Protein AF-X0TLU9-F1 (afdb_monomer)

Radius of gyration: 36.43 Å; Cα contacts (8 Å, |Δi|>4): 239; chains: 1; bounding box: 97×60×89 Å

Sequence (286 aa):
QFMLFPKSIDDYVPKNHLSRMISNIVAQLDTKSIEDKYSSLGQNTYHPKILIKLLFYGYAIGERSGRKIASKCETDTAYIYLSQMYKPDFRTINDFRKNNILELSQYFIDILRMCKELGLISVGQMNIDGTKIKANAANRRTKTKEGYQRWIKRIDQKIKQILEEAEATDAKEDELYRDKRGDELPEELNTQEKLKAKIKKVMEKFNNEKEKINLSDPDAKFMKDGRYRIDTSYNCQASLSKEQIMLSSEVISEASDRKALELMVKTTEANLAQPVKEIAADAGYS

Foldseek 3Di:
DDDPDDDDLVVVADPPHPLVLLLVQLVPDDPCVVVVVDDPDDDDQPDVSLLLSLCLVCVVVPHQQLLVSLVCCVPPSSSVVSNVSDRDHSCSSLVSCVVCVVVSLVVSLSSVVVCVVVVVDDPPDDDDDDDDDDDDDDDDPDDDPVNVVVVSVVSSVVSVVSSVVSVVVHVVVCVVAPPDSVPDDDPCCPDPVSVVVVVVVVVVVVVVPPPPADPVDRLFDFEQDPVRDTDGDWDKDWDADPVRHTQDIDIHNDNAQLVVVVVRQVSSCVSVVHHDDDDDDDPSND

Solvent-accessible surface area (backbone atoms only — not comparable to full-atom values): 17546 Å² total; per-residue (Å²): 136,88,71,98,64,83,79,56,66,67,77,70,46,63,90,86,36,69,55,56,56,46,50,58,55,46,66,72,53,87,55,55,88,59,57,77,72,54,74,94,73,80,82,86,73,81,60,64,59,39,57,51,40,49,52,53,52,30,52,75,75,70,48,53,44,37,42,57,53,29,55,32,25,78,73,36,58,57,42,21,51,48,39,70,67,44,68,62,49,31,63,59,53,45,51,54,45,67,78,36,50,69,59,49,50,52,51,52,52,49,52,53,48,50,38,36,76,74,64,74,45,70,86,86,70,85,83,81,80,88,91,88,87,82,90,86,91,82,92,71,97,73,69,54,73,62,60,48,52,55,48,52,54,54,48,54,56,49,48,50,53,53,51,53,51,21,52,60,44,40,56,53,46,40,73,74,40,50,96,49,72,74,82,73,69,58,81,79,47,70,40,75,66,45,35,51,52,52,51,48,54,52,52,52,51,61,65,66,57,72,69,80,68,38,95,90,47,72,70,43,27,78,29,71,47,101,81,76,43,80,42,77,44,74,42,75,47,74,44,64,46,100,85,69,46,80,58,38,72,52,78,41,58,58,82,56,48,47,66,46,51,64,50,52,50,52,49,31,24,61,68,66,75,45,85,82,88,79,86,88,79,63,76,66,47,105

pLDDT: mean 77.76, std 15.86, range [22.77, 96.38]

Structure (mmCIF, N/CA/C/O backbone):
data_AF-X0TLU9-F1
#
_entry.id   AF-X0TLU9-F1
#
loop_
_atom_site.group_PDB
_atom_site.id
_atom_site.type_symbol
_atom_site.label_atom_id
_atom_site.label_alt_id
_atom_site.label_comp_id
_atom_site.label_asym_id
_atom_site.label_entity_id
_atom_site.label_seq_id
_atom_site.pdbx_PDB_ins_code
_atom_site.Cartn_x
_atom_site.Cartn_y
_atom_site.Cartn_z
_atom_site.occupancy
_atom_site.B_iso_or_equiv
_atom_site.auth_seq_id
_atom_site.auth_comp_id
_atom_site.auth_asym_id
_atom_site.auth_atom_id
_atom_site.pdbx_PDB_model_num
ATOM 1 N N . GLN A 1 1 ? -15.137 -29.073 2.421 1.00 47.97 1 GLN A N 1
ATOM 2 C CA . GLN A 1 1 ? -14.189 -29.653 1.446 1.00 47.97 1 GLN A CA 1
ATOM 3 C C . GLN A 1 1 ? -12.813 -29.632 2.094 1.00 47.97 1 GLN A C 1
ATOM 5 O O . GLN A 1 1 ? -12.336 -28.545 2.386 1.00 47.97 1 GLN A O 1
ATOM 10 N N . PHE A 1 2 ? -12.228 -30.788 2.411 1.00 53.09 2 PHE A N 1
ATOM 11 C CA . PHE A 1 2 ? -10.883 -30.855 2.997 1.00 53.09 2 PHE A CA 1
ATOM 12 C C . PHE A 1 2 ? -9.832 -30.888 1.880 1.00 53.09 2 PHE A C 1
ATOM 14 O O . PHE A 1 2 ? -10.020 -31.591 0.889 1.00 53.09 2 PHE A O 1
ATOM 21 N N . MET A 1 3 ? -8.748 -30.126 2.032 1.00 64.31 3 MET A N 1
ATOM 22 C CA . MET A 1 3 ? -7.565 -30.217 1.171 1.00 64.31 3 MET A CA 1
ATOM 23 C C . MET A 1 3 ? -6.481 -30.999 1.911 1.00 64.31 3 MET A C 1
ATOM 25 O O . MET A 1 3 ? -6.226 -30.725 3.080 1.00 64.31 3 MET A O 1
ATOM 29 N N . LEU A 1 4 ? -5.868 -31.973 1.233 1.00 79.38 4 LEU A N 1
ATOM 30 C CA . LEU A 1 4 ? -4.841 -32.843 1.821 1.00 79.38 4 LEU A CA 1
ATOM 31 C C . LEU A 1 4 ? -3.501 -32.112 2.030 1.00 79.38 4 LEU A C 1
ATOM 33 O O . LEU A 1 4 ? -2.758 -32.425 2.952 1.00 79.38 4 LEU A O 1
ATOM 37 N N . PHE A 1 5 ? -3.226 -31.122 1.180 1.00 78.50 5 PHE A N 1
ATOM 38 C CA . PHE A 1 5 ? -2.075 -30.227 1.248 1.00 78.50 5 PHE A CA 1
ATOM 39 C C . PHE A 1 5 ? -2.540 -28.778 1.050 1.00 78.50 5 PHE A C 1
ATOM 41 O O . PHE A 1 5 ? -3.537 -28.556 0.351 1.00 78.50 5 PHE A O 1
ATOM 48 N N . PRO A 1 6 ? -1.848 -27.783 1.635 1.00 78.88 6 PRO A N 1
ATOM 49 C CA . PRO A 1 6 ? -2.108 -26.384 1.327 1.00 78.88 6 PRO A CA 1
ATOM 50 C C . PRO A 1 6 ? -1.815 -26.109 -0.153 1.00 78.88 6 PRO A C 1
ATOM 52 O O . PRO A 1 6 ? -0.850 -26.624 -0.718 1.00 78.88 6 PRO A O 1
ATOM 55 N N . LYS A 1 7 ? -2.650 -25.274 -0.773 1.00 79.31 7 LYS A N 1
ATOM 56 C CA . LYS A 1 7 ? -2.409 -24.755 -2.123 1.00 79.31 7 LYS A CA 1
ATOM 57 C C . LYS A 1 7 ? -1.110 -23.952 -2.178 1.00 79.31 7 LYS A C 1
ATOM 59 O O . LYS A 1 7 ? -0.774 -23.246 -1.228 1.00 79.31 7 LYS A O 1
ATOM 64 N N . SER A 1 8 ? -0.431 -24.001 -3.320 1.00 83.62 8 SER A N 1
ATOM 65 C CA . SER A 1 8 ? 0.675 -23.092 -3.618 1.00 83.62 8 SER A CA 1
ATOM 66 C C . SER A 1 8 ? 0.153 -21.661 -3.751 1.00 83.62 8 SER A C 1
ATOM 68 O O . SER A 1 8 ? -0.975 -21.454 -4.193 1.00 83.62 8 SER A O 1
ATOM 70 N N . ILE A 1 9 ? 0.986 -20.656 -3.456 1.00 82.44 9 ILE A N 1
ATOM 71 C CA . ILE A 1 9 ? 0.675 -19.236 -3.724 1.00 82.44 9 ILE A CA 1
ATOM 72 C C . ILE A 1 9 ? 0.304 -19.036 -5.204 1.00 82.44 9 ILE A C 1
ATOM 74 O O . ILE A 1 9 ? -0.564 -18.231 -5.536 1.00 82.44 9 ILE A O 1
ATOM 78 N N . ASP A 1 10 ? 0.926 -19.821 -6.091 1.00 82.56 10 ASP A N 1
ATOM 79 C CA . ASP A 1 10 ? 0.648 -19.827 -7.526 1.00 82.56 10 ASP A CA 1
ATOM 80 C C . ASP A 1 10 ? -0.831 -20.169 -7.824 1.00 82.56 10 ASP A C 1
ATOM 82 O O . ASP A 1 10 ? -1.459 -19.524 -8.664 1.00 82.56 10 ASP A O 1
ATOM 86 N N . ASP A 1 11 ? -1.445 -21.085 -7.065 1.00 85.38 11 ASP A N 1
ATOM 87 C CA . ASP A 1 11 ? -2.842 -21.512 -7.254 1.00 85.38 11 ASP A CA 1
ATOM 88 C C . ASP A 1 11 ? -3.875 -20.431 -6.887 1.00 85.38 11 ASP A C 1
ATOM 90 O O . ASP A 1 11 ? -5.044 -20.542 -7.268 1.00 85.38 11 ASP A O 1
ATOM 94 N N . TYR A 1 12 ? -3.474 -19.402 -6.132 1.00 84.38 12 TYR A N 1
ATOM 95 C CA . TYR A 1 12 ? -4.343 -18.280 -5.761 1.00 84.38 12 TYR A CA 1
ATOM 96 C C . TYR A 1 12 ? -4.369 -17.173 -6.823 1.00 84.38 12 TYR A C 1
ATOM 98 O O . TYR A 1 12 ? -5.305 -16.376 -6.845 1.00 84.38 12 TYR A O 1
ATOM 106 N N . VAL A 1 13 ? -3.389 -17.132 -7.734 1.00 88.12 13 VAL A N 1
ATOM 107 C CA . VAL A 1 13 ? -3.288 -16.099 -8.774 1.00 88.12 13 VAL A CA 1
ATOM 108 C C . VAL A 1 13 ? -3.653 -16.681 -10.147 1.00 88.12 13 VAL A C 1
ATOM 110 O O . VAL A 1 13 ? -2.919 -17.530 -10.663 1.00 88.12 13 VAL A O 1
ATOM 113 N N . PRO A 1 14 ? -4.732 -16.214 -10.812 1.00 87.38 14 PRO A N 1
ATOM 114 C CA . PRO A 1 14 ? -5.133 -16.713 -12.130 1.00 87.38 14 PRO A CA 1
ATOM 115 C C . PRO A 1 14 ? -4.005 -16.633 -13.168 1.00 87.38 14 PRO A C 1
ATOM 117 O O . PRO A 1 14 ? -3.252 -15.663 -13.193 1.00 87.38 14 PRO A O 1
ATOM 120 N N . LYS A 1 15 ? -3.903 -17.616 -14.074 1.00 84.75 15 LYS A N 1
ATOM 121 C CA . LYS A 1 15 ? -2.809 -17.693 -15.072 1.00 84.75 15 LYS A CA 1
ATOM 122 C C . LYS A 1 15 ? -2.671 -16.437 -15.947 1.00 84.75 15 LYS A C 1
ATOM 124 O O . LYS A 1 15 ? -1.556 -16.056 -16.283 1.00 84.75 15 LYS A O 1
ATOM 129 N N . ASN A 1 16 ? -3.786 -15.766 -16.239 1.00 81.38 16 ASN A N 1
ATOM 130 C CA . ASN A 1 16 ? -3.839 -14.555 -17.067 1.00 81.38 16 ASN A CA 1
ATOM 131 C C . ASN A 1 16 ? -3.787 -13.250 -16.240 1.00 81.38 16 ASN A C 1
ATOM 133 O O . ASN A 1 16 ? -4.166 -12.193 -16.737 1.00 81.38 16 ASN A O 1
ATOM 137 N N . HIS A 1 17 ? -3.388 -13.311 -14.965 1.00 84.12 17 HIS A N 1
ATOM 138 C CA . HIS A 1 17 ? -3.378 -12.154 -14.072 1.00 84.12 17 HIS A CA 1
ATOM 139 C C . HIS A 1 17 ? -2.159 -11.240 -14.292 1.00 84.12 17 HIS A C 1
ATOM 141 O O . HIS A 1 17 ? -1.044 -11.709 -14.535 1.00 84.12 17 HIS A O 1
ATOM 147 N N . LEU A 1 18 ? -2.357 -9.926 -14.130 1.00 83.50 18 LEU A N 1
ATOM 148 C CA . LEU A 1 18 ? -1.339 -8.894 -14.369 1.00 83.50 18 LEU A CA 1
ATOM 149 C C . LEU A 1 18 ? -0.054 -9.116 -13.545 1.00 83.50 18 LEU A C 1
ATOM 151 O O . LEU A 1 18 ? 1.048 -8.917 -14.053 1.00 83.50 18 LEU A O 1
ATOM 155 N N . SER A 1 19 ? -0.170 -9.590 -12.302 1.00 86.31 19 SER A N 1
ATOM 156 C CA . SER A 1 19 ? 0.994 -9.868 -11.447 1.00 86.31 19 SER A CA 1
ATOM 157 C C . SER A 1 19 ? 1.918 -10.960 -12.006 1.00 86.31 19 SER A C 1
ATOM 159 O O . SER A 1 19 ? 3.136 -10.832 -11.905 1.00 86.31 19 SER A O 1
ATOM 161 N N . ARG A 1 20 ? 1.395 -12.000 -12.669 1.00 88.19 20 ARG A N 1
ATOM 162 C CA . ARG A 1 20 ? 2.232 -13.034 -13.314 1.00 88.19 20 ARG A CA 1
ATOM 163 C C . ARG A 1 20 ? 3.032 -12.466 -14.476 1.00 88.19 20 ARG A C 1
ATOM 165 O O . ARG A 1 20 ? 4.228 -12.711 -14.594 1.00 88.19 20 ARG A O 1
ATOM 172 N N . MET A 1 21 ? 2.370 -11.653 -15.292 1.00 84.94 21 MET A N 1
ATOM 173 C CA . MET A 1 21 ? 2.969 -10.948 -16.420 1.00 84.94 21 MET A CA 1
ATOM 174 C C . MET A 1 21 ? 4.109 -10.027 -15.956 1.00 84.94 21 MET A C 1
ATOM 176 O O . MET A 1 21 ? 5.220 -10.121 -16.472 1.00 84.94 21 MET A O 1
ATOM 180 N N . ILE A 1 22 ? 3.874 -9.213 -14.920 1.00 88.00 22 ILE A N 1
ATOM 181 C CA . ILE A 1 22 ? 4.903 -8.360 -14.300 1.00 88.00 22 ILE A CA 1
ATOM 182 C C . ILE A 1 22 ? 6.033 -9.207 -13.704 1.00 88.00 22 ILE A C 1
ATOM 184 O O . ILE A 1 22 ? 7.201 -8.888 -13.910 1.00 88.00 22 ILE A O 1
ATOM 188 N N . SER A 1 23 ? 5.716 -10.304 -13.008 1.00 91.94 23 SER A N 1
ATOM 189 C CA . SER A 1 23 ? 6.723 -11.188 -12.408 1.00 91.94 23 SER A CA 1
ATOM 190 C C . SER A 1 23 ? 7.686 -11.753 -13.456 1.00 91.94 23 SER A C 1
ATOM 192 O O . SER A 1 23 ? 8.899 -11.712 -13.242 1.00 91.94 23 SER A O 1
ATOM 194 N N . ASN A 1 24 ? 7.151 -12.196 -14.599 1.00 90.56 24 ASN A N 1
ATOM 195 C CA . ASN A 1 24 ? 7.920 -12.725 -15.725 1.00 90.56 24 ASN A CA 1
ATOM 196 C C . AS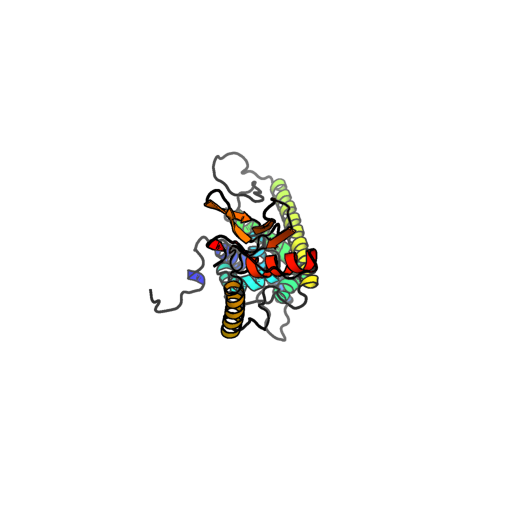N A 1 24 ? 8.752 -11.643 -16.427 1.00 90.56 24 ASN A C 1
ATOM 198 O O . ASN A 1 24 ? 9.908 -11.891 -16.754 1.00 90.56 24 ASN A O 1
ATOM 202 N N . ILE A 1 25 ? 8.197 -10.444 -16.634 1.00 88.19 25 ILE A N 1
ATOM 203 C CA . ILE A 1 25 ? 8.912 -9.331 -17.278 1.00 88.19 25 ILE A CA 1
ATOM 204 C C . ILE A 1 25 ? 10.057 -8.829 -16.384 1.00 88.19 25 ILE A C 1
ATOM 206 O O . ILE A 1 25 ? 11.189 -8.705 -16.843 1.00 88.19 25 ILE A O 1
ATOM 210 N N . VAL A 1 26 ? 9.804 -8.610 -15.089 1.00 91.88 26 VAL A N 1
ATOM 211 C CA . VAL A 1 26 ? 10.833 -8.150 -14.136 1.00 91.88 26 VAL A CA 1
ATOM 212 C C . VAL A 1 26 ? 11.903 -9.220 -13.882 1.00 91.88 26 VAL A C 1
ATOM 214 O O . VAL A 1 26 ? 13.045 -8.878 -13.581 1.00 91.88 26 VAL A O 1
ATOM 217 N N . ALA A 1 27 ? 11.595 -10.511 -14.057 1.00 91.50 27 ALA A N 1
ATOM 218 C CA . ALA A 1 27 ? 12.610 -11.564 -14.001 1.00 91.50 27 ALA A CA 1
ATOM 219 C C . ALA A 1 27 ? 13.718 -11.374 -15.057 1.00 91.50 27 ALA A C 1
ATOM 221 O O . ALA A 1 27 ? 14.879 -11.650 -14.751 1.00 91.50 27 ALA A O 1
ATOM 222 N N . GLN A 1 28 ? 13.378 -10.844 -16.241 1.00 90.56 28 GLN A N 1
ATOM 223 C CA . GLN A 1 28 ? 14.306 -10.606 -17.358 1.00 90.56 28 GLN A CA 1
ATOM 224 C C . GLN A 1 28 ? 15.084 -9.281 -17.266 1.00 90.56 28 GLN A C 1
ATOM 226 O O . GLN A 1 28 ? 15.982 -9.054 -18.072 1.00 90.56 28 GLN A O 1
ATOM 231 N N . LEU A 1 29 ? 14.762 -8.396 -16.315 1.00 89.44 29 LEU A N 1
ATOM 232 C CA . LEU A 1 29 ? 15.524 -7.159 -16.123 1.00 89.44 29 LEU A CA 1
ATOM 233 C C . LEU A 1 29 ? 16.922 -7.455 -15.565 1.00 89.44 29 LEU A C 1
ATOM 235 O O . LEU A 1 29 ? 17.077 -8.299 -14.679 1.00 89.44 29 LEU A O 1
ATOM 239 N N . ASP A 1 30 ? 17.924 -6.713 -16.034 1.00 91.12 30 ASP A N 1
ATOM 240 C CA . ASP A 1 30 ? 19.217 -6.617 -15.358 1.00 91.12 30 ASP A CA 1
ATOM 241 C C . ASP A 1 30 ? 19.114 -5.585 -14.227 1.00 91.12 30 ASP A C 1
ATOM 243 O O . ASP A 1 30 ? 18.864 -4.401 -14.467 1.00 91.12 30 ASP A O 1
ATOM 247 N N . THR A 1 31 ? 19.261 -6.046 -12.986 1.00 91.50 31 THR A N 1
ATOM 248 C CA . THR A 1 31 ? 19.159 -5.219 -11.776 1.00 91.50 31 THR A CA 1
ATOM 249 C C . THR A 1 31 ? 20.503 -4.946 -11.099 1.00 91.50 31 THR A C 1
ATOM 251 O O . THR A 1 31 ? 20.522 -4.368 -10.009 1.00 91.50 31 THR A O 1
ATOM 254 N N . LYS A 1 32 ? 21.625 -5.267 -11.766 1.00 89.69 32 LYS A N 1
ATOM 255 C CA . LYS A 1 32 ? 22.986 -5.053 -11.248 1.00 89.69 32 LYS A CA 1
ATOM 256 C C . LYS A 1 32 ? 23.252 -3.640 -10.744 1.00 89.69 32 LYS A C 1
ATOM 258 O O . LYS A 1 32 ? 23.768 -3.495 -9.649 1.00 89.69 32 LYS A O 1
ATOM 263 N N . SER A 1 33 ? 22.801 -2.600 -11.445 1.00 89.06 33 SER A N 1
ATOM 264 C CA . SER A 1 33 ? 23.018 -1.207 -11.014 1.00 89.06 33 SER A CA 1
ATOM 265 C C . SER A 1 33 ? 22.406 -0.852 -9.649 1.00 89.06 33 SER A C 1
ATOM 267 O O . SER A 1 33 ? 22.793 0.157 -9.063 1.00 89.06 33 SER A O 1
ATOM 269 N N . ILE A 1 34 ? 21.466 -1.656 -9.134 1.00 89.75 34 ILE A N 1
ATOM 270 C CA . ILE A 1 34 ? 20.976 -1.561 -7.753 1.00 89.75 34 ILE A CA 1
ATOM 271 C C . ILE A 1 34 ? 21.677 -2.585 -6.846 1.00 89.75 34 ILE A C 1
ATOM 273 O O . ILE A 1 34 ? 22.017 -2.248 -5.716 1.00 89.75 34 ILE A O 1
ATOM 277 N N . GLU A 1 35 ? 21.916 -3.811 -7.320 1.00 89.38 35 GLU A N 1
ATOM 278 C CA . GLU A 1 35 ? 22.606 -4.865 -6.552 1.00 89.38 35 GLU A CA 1
ATOM 279 C C . GLU A 1 35 ? 24.044 -4.468 -6.179 1.00 89.38 35 GLU A C 1
ATOM 281 O O . GLU A 1 35 ? 24.456 -4.684 -5.044 1.00 89.38 35 GLU A O 1
ATOM 286 N N . ASP A 1 36 ? 24.765 -3.792 -7.075 1.00 88.12 36 ASP A N 1
ATOM 287 C CA . ASP A 1 36 ? 26.126 -3.280 -6.866 1.00 88.12 36 ASP A CA 1
ATOM 288 C C . ASP A 1 36 ? 26.189 -2.185 -5.775 1.00 88.12 36 ASP A C 1
ATOM 290 O O . ASP A 1 36 ? 27.263 -1.890 -5.252 1.00 88.12 36 ASP A O 1
ATOM 294 N N . LYS A 1 37 ? 25.046 -1.582 -5.403 1.00 86.81 37 LYS A N 1
ATOM 295 C CA . LYS A 1 37 ? 24.943 -0.632 -4.278 1.00 86.81 37 LYS A CA 1
ATOM 296 C C . LYS A 1 37 ? 24.772 -1.329 -2.925 1.00 86.81 37 LYS A C 1
ATOM 298 O O . LYS A 1 37 ? 24.802 -0.658 -1.892 1.00 86.81 37 LYS A O 1
ATOM 303 N N . TYR A 1 38 ? 24.490 -2.632 -2.900 1.00 85.44 38 TYR A N 1
ATOM 304 C CA . TYR A 1 38 ? 24.190 -3.340 -1.660 1.00 85.44 38 TYR A CA 1
ATOM 305 C C . TYR A 1 38 ? 25.478 -3.657 -0.894 1.00 85.44 38 TYR A C 1
ATOM 307 O O . TYR A 1 38 ? 26.478 -4.093 -1.461 1.00 85.44 38 TYR A O 1
ATOM 315 N N . SER A 1 39 ? 25.442 -3.464 0.425 1.00 80.12 39 SER A N 1
ATOM 316 C CA . SER A 1 39 ? 26.548 -3.858 1.298 1.00 80.12 39 SER A CA 1
ATOM 317 C C . SER A 1 39 ? 26.732 -5.376 1.273 1.00 80.12 39 SER A C 1
ATOM 319 O O . SER A 1 39 ? 25.778 -6.124 1.480 1.00 80.12 39 SER A O 1
ATOM 321 N N . SER A 1 40 ? 27.975 -5.829 1.104 1.00 72.38 40 SER A N 1
ATOM 322 C CA . SER A 1 40 ? 28.378 -7.227 1.310 1.00 72.38 40 SER A CA 1
ATOM 323 C C . SER A 1 40 ? 28.490 -7.613 2.794 1.00 72.38 40 SER A C 1
ATOM 325 O O . SER A 1 40 ? 28.712 -8.779 3.116 1.00 72.38 40 SER A O 1
ATOM 327 N N . LEU A 1 41 ? 28.340 -6.641 3.701 1.00 70.88 41 LEU A N 1
ATOM 328 C CA . LEU A 1 41 ? 28.392 -6.800 5.152 1.00 70.88 41 LEU A CA 1
ATOM 329 C C . LEU A 1 41 ? 27.039 -6.430 5.775 1.00 70.88 41 LEU A C 1
ATOM 331 O O . LEU A 1 41 ? 26.550 -5.315 5.580 1.00 70.88 41 LEU A O 1
ATOM 335 N N . GLY A 1 42 ? 26.467 -7.340 6.567 1.00 67.62 42 GLY A N 1
ATOM 336 C CA . GLY A 1 42 ? 25.195 -7.149 7.270 1.00 67.62 42 GLY A CA 1
ATOM 337 C C . GLY A 1 42 ? 24.137 -8.187 6.892 1.00 67.62 42 GLY A C 1
ATOM 338 O O . GLY A 1 42 ? 24.452 -9.258 6.378 1.00 67.62 42 GLY A O 1
ATOM 339 N N . GLN A 1 43 ? 22.870 -7.881 7.176 1.00 63.25 43 GLN A N 1
ATOM 340 C CA . GLN A 1 43 ? 21.739 -8.710 6.758 1.00 63.25 43 GLN A CA 1
ATOM 341 C C . GLN A 1 43 ? 21.441 -8.484 5.269 1.00 63.25 43 GLN A C 1
ATOM 343 O O . GLN A 1 43 ? 21.365 -7.344 4.819 1.00 63.25 43 GLN A O 1
ATOM 348 N N . ASN A 1 44 ? 21.220 -9.567 4.518 1.00 65.50 44 ASN A N 1
ATOM 349 C CA . ASN A 1 44 ? 20.89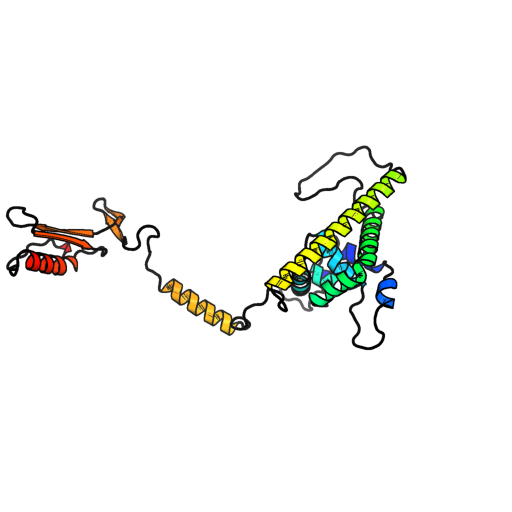1 -9.494 3.094 1.00 65.50 44 ASN A CA 1
ATOM 350 C C . ASN A 1 44 ? 19.597 -8.696 2.850 1.00 65.50 44 ASN A C 1
ATOM 352 O O . ASN A 1 44 ? 18.512 -9.114 3.260 1.00 65.50 44 ASN A O 1
ATOM 356 N N . THR A 1 45 ? 19.714 -7.580 2.128 1.00 80.50 45 THR A N 1
ATOM 357 C CA . THR A 1 45 ? 18.585 -6.789 1.616 1.00 80.50 45 THR A CA 1
ATOM 358 C C . THR A 1 45 ? 17.739 -7.607 0.633 1.00 80.50 45 THR A C 1
ATOM 360 O O . THR A 1 45 ? 18.249 -8.474 -0.079 1.00 80.50 45 THR A O 1
ATOM 363 N N . TYR A 1 46 ? 16.441 -7.304 0.534 1.00 88.25 46 TYR A N 1
ATOM 364 C CA . TYR A 1 46 ? 15.573 -7.880 -0.497 1.00 88.25 46 TYR A CA 1
ATOM 365 C C . TYR A 1 46 ? 16.139 -7.662 -1.910 1.00 88.25 46 TYR A C 1
ATOM 367 O O . TYR A 1 46 ? 16.559 -6.557 -2.270 1.00 88.25 46 TYR A O 1
ATOM 375 N N . HIS A 1 47 ? 16.080 -8.702 -2.745 1.00 91.75 47 HIS A N 1
ATOM 376 C CA . HIS A 1 47 ? 16.478 -8.614 -4.150 1.00 91.75 47 HIS A CA 1
ATOM 377 C C . HIS A 1 47 ? 15.657 -7.514 -4.855 1.00 91.75 47 HIS A C 1
ATOM 379 O O . HIS A 1 47 ? 14.423 -7.560 -4.786 1.00 91.75 47 HIS A O 1
ATOM 385 N N . PRO A 1 48 ? 16.283 -6.551 -5.568 1.00 93.25 48 PRO A N 1
ATOM 386 C CA . PRO A 1 48 ? 15.581 -5.410 -6.172 1.00 93.25 48 PRO A CA 1
ATOM 387 C C . PRO A 1 48 ? 14.389 -5.797 -7.053 1.00 93.25 48 PRO A C 1
ATOM 389 O O . PRO A 1 48 ? 13.378 -5.098 -7.059 1.00 93.25 48 PRO A O 1
ATOM 392 N N . LYS A 1 49 ? 14.444 -6.952 -7.730 1.00 95.25 49 LYS A N 1
ATOM 393 C CA . LYS A 1 49 ? 13.333 -7.495 -8.529 1.00 95.25 49 LYS A CA 1
ATOM 394 C C . LYS A 1 49 ? 12.033 -7.672 -7.738 1.00 95.25 49 LYS A C 1
ATOM 396 O O . LYS A 1 49 ? 10.966 -7.559 -8.331 1.00 95.25 49 LYS A O 1
ATOM 401 N N . ILE A 1 50 ? 12.087 -7.927 -6.429 1.00 95.06 50 ILE A N 1
ATOM 402 C CA . ILE A 1 50 ? 10.893 -8.007 -5.571 1.00 95.06 50 ILE A CA 1
ATOM 403 C C . ILE A 1 50 ? 10.278 -6.614 -5.399 1.00 95.06 50 ILE A C 1
ATOM 405 O O . ILE A 1 50 ? 9.099 -6.414 -5.679 1.00 95.06 50 ILE A O 1
ATOM 409 N N . LEU A 1 51 ? 11.082 -5.629 -5.002 1.00 95.94 51 LEU A N 1
ATOM 410 C CA . LEU A 1 51 ? 10.601 -4.277 -4.719 1.00 95.94 51 LEU A CA 1
ATOM 411 C C . LEU A 1 51 ? 10.153 -3.551 -6.004 1.00 95.94 51 LEU A C 1
ATOM 413 O O . LEU A 1 51 ? 9.112 -2.898 -6.004 1.00 95.94 51 LEU A O 1
ATOM 417 N N . ILE A 1 52 ? 10.839 -3.772 -7.134 1.00 95.88 52 ILE A N 1
ATOM 418 C CA . ILE A 1 52 ? 10.414 -3.305 -8.468 1.00 95.88 52 ILE A CA 1
ATOM 419 C C . ILE A 1 52 ? 9.050 -3.897 -8.856 1.00 95.88 52 ILE A C 1
ATOM 421 O O . ILE A 1 52 ? 8.187 -3.157 -9.327 1.00 95.88 52 ILE A O 1
ATOM 425 N N . LYS A 1 53 ? 8.821 -5.204 -8.638 1.00 95.81 53 LYS A N 1
ATOM 426 C CA . LYS A 1 53 ? 7.517 -5.849 -8.895 1.00 95.81 53 LYS A CA 1
ATOM 427 C C . LYS A 1 53 ? 6.397 -5.198 -8.082 1.00 95.81 53 LYS A C 1
ATOM 429 O O . LYS A 1 53 ? 5.348 -4.900 -8.648 1.00 95.81 53 LYS A O 1
ATOM 434 N N . LEU A 1 54 ? 6.620 -4.980 -6.784 1.00 96.38 54 LEU A N 1
ATOM 435 C CA . LEU A 1 54 ? 5.624 -4.416 -5.868 1.00 96.38 54 LEU A CA 1
ATOM 436 C C . LEU A 1 54 ? 5.283 -2.960 -6.209 1.00 96.38 54 LEU A C 1
ATOM 438 O O . LEU A 1 54 ? 4.103 -2.628 -6.319 1.00 96.38 54 LEU A O 1
ATOM 442 N N . LEU A 1 55 ? 6.297 -2.120 -6.446 1.00 95.25 55 LEU A N 1
ATOM 443 C CA . LEU A 1 55 ? 6.106 -0.722 -6.842 1.00 95.25 55 LEU A CA 1
ATOM 444 C C . LEU A 1 55 ? 5.415 -0.614 -8.209 1.00 95.25 55 LEU A C 1
ATOM 446 O O . LEU A 1 55 ? 4.403 0.073 -8.328 1.00 95.25 55 LEU A O 1
ATOM 450 N N . PHE A 1 56 ? 5.897 -1.333 -9.231 1.00 93.00 56 PHE A N 1
ATOM 451 C CA . PHE A 1 56 ? 5.298 -1.274 -10.568 1.00 93.00 56 PHE A CA 1
ATOM 452 C C . PHE A 1 56 ? 3.848 -1.781 -10.574 1.00 93.00 56 PHE A C 1
ATOM 454 O O . PHE A 1 56 ? 2.982 -1.149 -11.177 1.00 93.00 56 PHE A O 1
ATOM 461 N N . TYR A 1 57 ? 3.560 -2.896 -9.889 1.00 93.06 57 TYR A N 1
ATOM 462 C CA . TYR A 1 57 ? 2.196 -3.421 -9.792 1.00 93.06 57 TYR A CA 1
ATOM 463 C C . TYR A 1 57 ? 1.271 -2.474 -9.028 1.00 93.06 57 TYR A C 1
ATOM 465 O O . TYR A 1 57 ? 0.186 -2.178 -9.525 1.00 93.06 57 TYR A O 1
ATOM 473 N N . GLY A 1 58 ? 1.715 -1.947 -7.880 1.00 89.25 58 GLY A N 1
ATOM 474 C CA . GLY A 1 58 ? 0.958 -0.951 -7.123 1.00 89.25 58 GLY A CA 1
ATOM 475 C C . GLY A 1 58 ? 0.600 0.254 -7.984 1.00 89.25 58 GLY A C 1
ATOM 476 O O . GLY A 1 58 ? -0.573 0.605 -8.102 1.00 89.25 58 GLY A O 1
ATOM 477 N N . TYR A 1 59 ? 1.578 0.816 -8.693 1.00 89.38 59 TYR A N 1
ATOM 478 C CA . TYR A 1 59 ? 1.364 2.008 -9.511 1.00 89.38 59 TYR A CA 1
ATOM 479 C C . TYR A 1 59 ? 0.460 1.733 -10.714 1.00 89.38 59 TYR A C 1
ATOM 481 O O . TYR A 1 59 ? -0.363 2.585 -11.054 1.00 89.38 59 TYR A O 1
ATOM 489 N N . ALA A 1 60 ? 0.549 0.537 -11.305 1.00 83.94 60 ALA A N 1
ATOM 490 C CA . ALA A 1 60 ? -0.332 0.092 -12.382 1.00 83.94 60 ALA A CA 1
ATOM 491 C C . ALA A 1 60 ? -1.803 -0.058 -11.947 1.00 83.94 60 ALA A C 1
ATOM 493 O O . ALA A 1 60 ? -2.686 0.101 -12.788 1.00 83.94 60 ALA A O 1
ATOM 494 N N . ILE A 1 61 ? -2.073 -0.324 -10.661 1.00 84.06 61 ILE A N 1
ATOM 495 C CA . ILE A 1 61 ? -3.433 -0.379 -10.089 1.00 84.06 61 ILE A CA 1
ATOM 496 C C . ILE A 1 61 ? -3.827 0.889 -9.305 1.00 84.06 61 ILE A C 1
ATOM 498 O O . ILE A 1 61 ? -4.863 0.901 -8.647 1.00 84.06 61 ILE A O 1
ATOM 502 N N . GLY A 1 62 ? -3.016 1.951 -9.361 1.00 82.56 62 GLY A N 1
ATOM 503 C CA . GLY A 1 62 ? -3.287 3.233 -8.696 1.00 82.56 62 GLY A CA 1
ATOM 504 C C . GLY A 1 62 ? -2.904 3.316 -7.211 1.00 82.56 62 GLY A C 1
ATOM 505 O O . GLY A 1 62 ? -3.144 4.345 -6.591 1.00 82.56 62 GLY A O 1
ATOM 506 N N . GLU A 1 63 ? -2.278 2.288 -6.637 1.00 88.56 63 GLU A N 1
ATOM 507 C CA . GLU A 1 63 ? -1.812 2.299 -5.247 1.00 88.56 63 GLU A CA 1
ATOM 508 C C . GLU A 1 63 ? -0.430 2.946 -5.123 1.00 88.56 63 GLU A C 1
ATOM 510 O O . GLU A 1 63 ? 0.528 2.431 -5.697 1.00 88.56 63 GLU A O 1
ATOM 515 N N . ARG A 1 64 ? -0.308 4.042 -4.364 1.00 89.75 64 ARG A N 1
ATOM 516 C CA . ARG A 1 64 ? 0.928 4.847 -4.274 1.00 89.75 64 ARG A CA 1
ATOM 517 C C . ARG A 1 64 ? 1.570 4.903 -2.891 1.00 89.75 64 ARG A C 1
ATOM 519 O O . ARG A 1 64 ? 2.744 5.248 -2.820 1.00 89.75 64 ARG A O 1
ATOM 526 N N . SER A 1 65 ? 0.840 4.543 -1.837 1.00 91.69 65 SER A N 1
ATOM 527 C CA . SER A 1 65 ? 1.349 4.537 -0.459 1.00 91.69 65 SER A CA 1
ATOM 528 C C . SER A 1 65 ? 2.237 3.319 -0.200 1.00 91.69 65 SER A C 1
ATOM 530 O O . SER A 1 65 ? 1.832 2.180 -0.464 1.00 91.69 65 SER A O 1
ATOM 532 N N . GLY A 1 66 ? 3.417 3.535 0.388 1.00 91.56 66 GLY A N 1
ATOM 533 C CA . GLY A 1 66 ? 4.273 2.446 0.861 1.00 91.56 66 GLY A CA 1
ATOM 534 C C . GLY A 1 66 ? 3.606 1.609 1.952 1.00 91.56 66 GLY A C 1
ATOM 535 O O . GLY A 1 66 ? 3.696 0.380 1.928 1.00 91.56 66 GLY A O 1
ATOM 536 N N . ARG A 1 67 ? 2.863 2.256 2.863 1.00 94.00 67 ARG A N 1
ATOM 537 C CA . ARG A 1 67 ? 2.119 1.598 3.954 1.00 94.00 67 ARG A CA 1
ATOM 538 C C . ARG A 1 67 ? 1.040 0.663 3.414 1.00 94.00 67 ARG A C 1
ATOM 540 O O . ARG A 1 67 ? 0.948 -0.487 3.847 1.00 94.00 67 ARG A O 1
ATOM 547 N N . LYS A 1 68 ? 0.281 1.101 2.405 1.00 93.44 68 LYS A N 1
ATOM 548 C CA . LYS A 1 68 ? -0.732 0.261 1.742 1.00 93.44 68 LYS A CA 1
ATOM 549 C C . LYS A 1 68 ? -0.114 -0.870 0.923 1.00 93.44 68 LYS A C 1
ATOM 551 O O . LYS A 1 68 ? -0.661 -1.969 0.928 1.00 93.44 68 LYS A O 1
ATOM 556 N N . ILE A 1 69 ? 1.025 -0.653 0.256 1.00 94.12 69 ILE A N 1
ATOM 557 C CA . ILE A 1 69 ? 1.757 -1.735 -0.429 1.00 94.12 69 ILE A CA 1
ATOM 558 C C . ILE A 1 69 ? 2.233 -2.790 0.585 1.00 94.12 69 ILE A C 1
ATOM 560 O O . ILE A 1 69 ? 2.038 -3.981 0.341 1.00 94.12 69 ILE A O 1
ATOM 564 N N . ALA A 1 70 ? 2.782 -2.377 1.734 1.00 95.88 70 ALA A N 1
ATOM 565 C CA . ALA A 1 70 ? 3.196 -3.286 2.807 1.00 95.88 70 ALA A CA 1
ATOM 566 C C . ALA A 1 70 ? 2.010 -4.090 3.378 1.00 95.88 70 ALA A C 1
ATOM 568 O O . ALA A 1 70 ? 2.067 -5.317 3.423 1.00 95.88 70 ALA A O 1
ATOM 569 N N . SER A 1 71 ? 0.899 -3.423 3.715 1.00 94.94 71 SER A N 1
ATOM 570 C CA . SER A 1 71 ? -0.336 -4.067 4.201 1.00 94.94 71 SER A CA 1
ATOM 571 C C . SER A 1 71 ? -0.918 -5.073 3.187 1.00 94.94 71 SER A C 1
ATOM 573 O O . SER A 1 71 ? -1.314 -6.190 3.539 1.00 94.94 71 SER A O 1
ATOM 575 N N . LYS A 1 72 ? -0.873 -4.756 1.884 1.00 94.81 72 LYS A N 1
ATOM 576 C CA . LYS A 1 72 ? -1.275 -5.693 0.820 1.00 94.81 72 LYS A CA 1
ATOM 577 C C . LYS A 1 72 ? -0.339 -6.898 0.689 1.00 94.81 72 LYS A C 1
ATOM 579 O O . LYS A 1 72 ? -0.824 -7.977 0.366 1.00 94.81 72 LYS A O 1
ATOM 584 N N . CYS A 1 73 ? 0.952 -6.789 1.017 1.00 94.31 73 CYS A N 1
ATOM 585 C CA . CYS A 1 73 ? 1.859 -7.951 1.067 1.00 94.31 73 CYS A CA 1
ATOM 586 C C . CYS A 1 73 ? 1.493 -8.973 2.163 1.00 94.31 73 CYS A C 1
ATOM 588 O O . CYS A 1 73 ? 2.028 -10.080 2.167 1.00 94.31 73 CYS A O 1
ATOM 590 N N . GLU A 1 74 ? 0.584 -8.637 3.083 1.00 91.81 74 GLU A N 1
ATOM 591 C CA . GLU A 1 74 ? 0.076 -9.555 4.111 1.00 91.81 74 GLU A CA 1
ATOM 592 C C . GLU A 1 74 ? -1.278 -10.180 3.763 1.00 91.81 74 GLU A C 1
ATOM 594 O O . GLU A 1 74 ? -1.612 -11.232 4.308 1.00 91.81 74 GLU A O 1
ATOM 599 N N . THR A 1 75 ? -2.056 -9.537 2.887 1.00 91.31 75 THR A N 1
ATOM 600 C CA . THR A 1 75 ? -3.497 -9.797 2.716 1.00 91.31 75 THR A CA 1
ATOM 601 C C . THR A 1 75 ? -3.923 -10.055 1.269 1.00 91.31 75 THR A C 1
ATOM 603 O O . THR A 1 75 ? -4.826 -10.859 1.035 1.00 91.31 75 THR A O 1
ATOM 606 N N . ASP A 1 76 ? -3.282 -9.421 0.286 1.00 93.69 76 ASP A N 1
ATOM 607 C CA . ASP A 1 76 ? -3.638 -9.528 -1.127 1.00 93.69 76 ASP A CA 1
ATOM 608 C C . ASP A 1 76 ? -2.811 -10.617 -1.826 1.00 93.69 76 ASP A C 1
ATOM 610 O O . ASP A 1 76 ? -1.581 -10.573 -1.884 1.00 93.69 76 ASP A O 1
ATOM 614 N N . THR A 1 77 ? -3.501 -11.599 -2.408 1.00 92.31 77 THR A N 1
ATOM 615 C CA . THR A 1 77 ? -2.872 -12.760 -3.064 1.00 92.31 77 THR A CA 1
ATOM 616 C C . THR A 1 77 ? -1.925 -12.399 -4.214 1.00 92.31 77 THR A C 1
ATOM 618 O O . THR A 1 77 ? -0.935 -13.100 -4.426 1.00 92.31 77 THR A O 1
ATOM 621 N N . ALA A 1 78 ? -2.172 -11.306 -4.943 1.00 92.25 78 ALA A N 1
ATOM 622 C CA . ALA A 1 78 ? -1.299 -10.862 -6.021 1.00 92.25 78 ALA A CA 1
ATOM 623 C C . ALA A 1 78 ? -0.034 -10.185 -5.478 1.00 92.25 78 ALA A C 1
ATOM 625 O O . ALA A 1 78 ? 1.044 -10.417 -6.026 1.00 92.25 78 ALA A O 1
ATOM 626 N N . TYR A 1 79 ? -0.133 -9.415 -4.389 1.00 94.81 79 TYR A N 1
ATOM 627 C CA . TYR A 1 79 ? 1.042 -8.864 -3.706 1.00 94.81 79 TYR A CA 1
ATOM 628 C C . TYR A 1 79 ? 1.868 -9.961 -3.023 1.00 94.81 79 TYR A C 1
ATOM 630 O O . TYR A 1 79 ? 3.075 -9.996 -3.237 1.00 94.81 79 TYR A O 1
ATOM 638 N N . ILE A 1 80 ? 1.238 -10.909 -2.315 1.00 94.50 80 ILE A N 1
ATOM 639 C CA . ILE A 1 80 ? 1.903 -12.083 -1.707 1.00 94.50 80 ILE A CA 1
ATOM 640 C C . ILE A 1 80 ? 2.652 -12.911 -2.769 1.00 94.50 80 ILE A C 1
ATOM 642 O O . ILE A 1 80 ? 3.760 -13.395 -2.530 1.00 94.50 80 ILE A O 1
ATOM 646 N N . TYR A 1 81 ? 2.075 -13.058 -3.966 1.00 94.50 81 TYR A N 1
ATOM 647 C CA . TYR A 1 81 ? 2.726 -13.717 -5.100 1.00 94.50 81 TYR A CA 1
ATOM 648 C C . TYR A 1 81 ? 3.944 -12.938 -5.619 1.00 94.50 81 TYR A C 1
ATOM 650 O O . TYR A 1 81 ? 5.010 -13.519 -5.823 1.00 94.50 81 TYR A O 1
ATOM 658 N N . LEU A 1 82 ? 3.818 -11.621 -5.815 1.00 93.88 82 LEU A N 1
ATOM 659 C CA . LEU A 1 82 ? 4.924 -10.771 -6.275 1.00 93.88 82 LEU A CA 1
ATOM 660 C C . LEU A 1 82 ? 6.054 -10.665 -5.245 1.00 93.88 82 LEU A C 1
ATOM 662 O O . LEU A 1 82 ? 7.226 -10.634 -5.629 1.00 93.88 82 LEU A O 1
ATOM 666 N N . SER A 1 83 ? 5.700 -10.636 -3.958 1.00 94.19 83 SER A N 1
ATOM 667 C CA . SER A 1 83 ? 6.640 -10.610 -2.843 1.00 94.19 83 SER A CA 1
ATOM 668 C C . SER A 1 83 ? 7.236 -11.976 -2.518 1.00 94.19 83 SER A C 1
ATOM 670 O O . SER A 1 83 ? 8.175 -12.027 -1.737 1.00 94.19 83 SER A O 1
ATOM 672 N N . GLN A 1 84 ? 6.749 -13.075 -3.108 1.00 92.31 84 GLN A N 1
ATOM 673 C CA . GLN A 1 84 ? 7.175 -14.444 -2.777 1.00 92.31 84 GLN A CA 1
ATOM 674 C C . GLN A 1 84 ? 7.004 -14.753 -1.273 1.00 92.31 84 GLN A C 1
ATOM 676 O O . GLN A 1 84 ? 7.882 -15.326 -0.636 1.00 92.31 84 GLN A O 1
ATOM 681 N N . MET A 1 85 ? 5.871 -14.331 -0.699 1.00 91.06 85 MET A N 1
ATOM 682 C CA . MET A 1 85 ? 5.560 -14.319 0.743 1.00 91.06 85 MET A CA 1
ATOM 683 C C . MET A 1 85 ? 6.437 -13.422 1.630 1.00 91.06 85 MET A C 1
ATOM 685 O O . MET A 1 85 ? 6.161 -13.328 2.828 1.00 91.06 85 MET A O 1
ATOM 689 N N . TYR A 1 86 ? 7.447 -12.728 1.095 1.00 93.06 86 TYR A N 1
ATOM 690 C CA . TYR A 1 86 ? 8.153 -11.718 1.877 1.00 93.06 86 TYR A CA 1
ATOM 691 C C . TYR A 1 86 ? 7.213 -10.567 2.254 1.00 93.06 86 TYR A C 1
ATOM 693 O O . TYR A 1 86 ? 6.306 -10.195 1.504 1.00 93.06 86 TYR A O 1
ATOM 701 N N . LYS A 1 87 ? 7.461 -9.988 3.427 1.00 94.00 87 LYS A N 1
ATOM 702 C CA . LYS A 1 87 ? 6.712 -8.860 3.986 1.00 94.00 87 LYS A CA 1
ATOM 703 C C . LYS A 1 87 ? 7.674 -7.686 4.189 1.00 94.00 87 LYS A C 1
ATOM 705 O O . LYS A 1 87 ? 8.113 -7.455 5.314 1.00 94.00 87 LYS A O 1
ATOM 710 N N . PRO A 1 88 ? 8.102 -7.012 3.104 1.00 93.19 88 PRO A N 1
ATOM 711 C CA . PRO A 1 88 ? 8.938 -5.828 3.230 1.00 93.19 88 PRO A CA 1
ATOM 712 C C . PRO A 1 88 ? 8.164 -4.737 3.973 1.00 93.19 88 PRO A C 1
ATOM 714 O O . PRO A 1 88 ? 6.996 -4.486 3.672 1.00 93.19 88 PRO A O 1
ATOM 717 N N . ASP A 1 89 ? 8.819 -4.105 4.943 1.00 93.25 89 ASP A N 1
ATOM 718 C CA . ASP A 1 89 ? 8.230 -2.998 5.690 1.00 93.25 89 ASP A CA 1
ATOM 719 C C . ASP A 1 89 ? 8.004 -1.775 4.785 1.00 93.25 89 ASP A C 1
ATOM 721 O O . ASP A 1 89 ? 8.682 -1.597 3.765 1.00 93.25 89 ASP A O 1
ATOM 725 N N . PHE A 1 90 ? 7.071 -0.902 5.172 1.00 92.88 90 PHE A N 1
ATOM 726 C CA . PHE A 1 90 ? 6.772 0.313 4.419 1.00 92.88 90 PHE A CA 1
ATOM 727 C C . PHE A 1 90 ? 8.004 1.218 4.283 1.00 92.88 90 PHE A C 1
ATOM 729 O O . PHE A 1 90 ? 8.225 1.763 3.200 1.00 92.88 90 PHE A O 1
ATOM 736 N N . ARG A 1 91 ? 8.861 1.306 5.317 1.00 93.75 91 ARG A N 1
ATOM 737 C CA . ARG A 1 91 ? 10.130 2.045 5.223 1.00 93.75 91 ARG A CA 1
ATOM 738 C C . ARG A 1 91 ? 11.048 1.422 4.178 1.00 93.75 91 ARG A C 1
ATOM 740 O O . ARG A 1 91 ? 11.534 2.124 3.306 1.00 93.75 91 ARG A O 1
ATOM 747 N N . THR A 1 92 ? 11.188 0.093 4.165 1.00 93.38 92 THR A N 1
ATOM 748 C CA . THR A 1 92 ? 11.998 -0.613 3.156 1.00 93.38 92 THR A CA 1
ATOM 749 C C . THR A 1 92 ? 11.529 -0.333 1.725 1.00 93.38 92 THR A C 1
ATOM 751 O O . THR A 1 92 ? 12.357 -0.146 0.835 1.00 93.38 92 THR A O 1
ATOM 754 N N . ILE A 1 93 ? 10.214 -0.283 1.490 1.00 94.31 93 ILE A N 1
ATOM 755 C CA . ILE A 1 93 ? 9.636 0.041 0.176 1.00 94.31 93 ILE A CA 1
ATOM 756 C C . ILE A 1 93 ? 9.920 1.507 -0.201 1.00 94.31 93 ILE A C 1
ATOM 758 O O . ILE A 1 93 ? 10.326 1.787 -1.333 1.00 94.31 93 ILE A O 1
ATOM 762 N N . ASN A 1 94 ? 9.740 2.432 0.744 1.00 93.94 94 ASN A N 1
ATOM 763 C CA . ASN A 1 94 ? 9.890 3.870 0.521 1.00 93.94 94 ASN A CA 1
ATOM 764 C C . ASN A 1 94 ? 11.356 4.289 0.351 1.00 93.94 94 ASN A C 1
ATOM 766 O O . ASN A 1 94 ? 11.677 5.002 -0.601 1.00 93.94 94 ASN A O 1
ATOM 770 N N . ASP 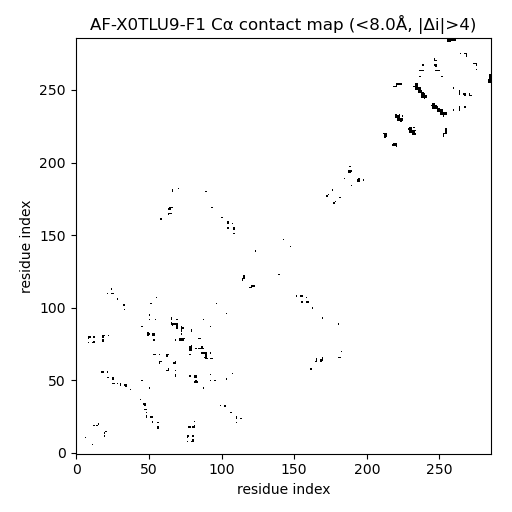A 1 95 ? 12.255 3.779 1.192 1.00 93.56 95 ASP A N 1
ATOM 771 C CA . ASP A 1 95 ? 13.700 4.002 1.102 1.00 93.56 95 ASP A CA 1
ATOM 772 C C . ASP A 1 95 ? 14.265 3.416 -0.194 1.00 93.56 95 ASP A C 1
ATOM 774 O O . ASP A 1 95 ? 15.020 4.083 -0.903 1.00 93.56 95 ASP A O 1
ATOM 778 N N . PHE A 1 96 ? 13.854 2.199 -0.571 1.00 94.31 96 PHE A N 1
ATOM 779 C CA . PHE A 1 96 ? 14.255 1.604 -1.847 1.00 94.31 96 PHE A CA 1
ATOM 780 C C . PHE A 1 96 ? 13.841 2.472 -3.037 1.00 94.31 96 PHE A C 1
ATOM 782 O O . PHE A 1 96 ? 14.637 2.661 -3.960 1.00 94.31 96 PHE A O 1
ATOM 789 N N . ARG A 1 97 ? 12.620 3.023 -3.008 1.00 93.94 97 ARG A N 1
ATOM 790 C CA . ARG A 1 97 ? 12.135 3.935 -4.047 1.00 93.94 97 ARG A CA 1
ATOM 791 C C . ARG A 1 97 ? 12.946 5.225 -4.093 1.00 93.94 97 ARG A C 1
ATOM 793 O O . ARG A 1 97 ? 13.406 5.609 -5.165 1.00 93.94 97 ARG A O 1
ATOM 800 N N . LYS A 1 98 ? 13.129 5.875 -2.942 1.00 91.38 98 LYS A N 1
ATOM 801 C CA . LYS A 1 98 ? 13.840 7.151 -2.806 1.00 91.38 98 LYS A CA 1
ATOM 802 C C . LYS A 1 98 ? 15.296 7.044 -3.269 1.00 91.38 98 LYS A C 1
ATOM 804 O O . LYS A 1 98 ? 15.759 7.870 -4.049 1.00 91.38 98 LYS A O 1
ATOM 809 N N . ASN A 1 99 ? 15.985 5.979 -2.863 1.00 91.50 99 ASN A N 1
ATOM 810 C CA . ASN A 1 99 ? 17.410 5.770 -3.136 1.00 91.50 99 ASN A CA 1
ATOM 811 C C . ASN A 1 99 ? 17.714 5.287 -4.571 1.00 91.50 99 ASN A C 1
ATOM 813 O O . ASN A 1 99 ? 18.876 5.279 -4.979 1.00 91.50 99 ASN A O 1
ATOM 817 N N . ASN A 1 100 ? 16.697 4.874 -5.340 1.00 92.06 100 ASN A N 1
ATOM 818 C CA . ASN A 1 100 ? 16.851 4.323 -6.696 1.00 92.06 100 ASN A CA 1
ATOM 819 C C . ASN A 1 100 ? 15.867 4.938 -7.706 1.00 92.06 100 ASN A C 1
ATOM 821 O O . ASN A 1 100 ? 15.431 4.278 -8.650 1.00 92.06 100 ASN A O 1
ATOM 825 N N . ILE A 1 101 ? 15.456 6.193 -7.493 1.00 90.06 101 ILE A N 1
ATOM 826 C CA . ILE A 1 101 ? 14.383 6.833 -8.269 1.00 90.06 101 ILE A CA 1
ATOM 827 C C . ILE A 1 101 ? 14.715 6.968 -9.768 1.00 90.06 101 ILE A C 1
ATOM 829 O O . ILE A 1 101 ? 13.829 6.850 -10.618 1.00 90.06 101 ILE A O 1
ATOM 833 N N . LEU A 1 102 ? 15.997 7.152 -10.105 1.00 88.50 102 LEU A N 1
ATOM 834 C CA . LEU A 1 102 ? 16.481 7.261 -11.484 1.00 88.50 102 LEU A CA 1
ATOM 835 C C . LEU A 1 102 ? 16.424 5.905 -12.199 1.00 88.50 102 LEU A C 1
ATOM 837 O O . LEU A 1 102 ? 15.883 5.801 -13.302 1.00 88.50 102 LEU A O 1
ATOM 841 N N . GLU A 1 103 ? 16.929 4.857 -11.549 1.00 91.62 103 GLU A N 1
ATOM 842 C CA . GLU A 1 103 ? 16.915 3.489 -12.059 1.00 91.62 103 GLU A CA 1
ATOM 843 C C . GLU A 1 103 ? 15.482 2.961 -12.171 1.00 91.62 103 GLU A C 1
ATOM 845 O O . GLU A 1 103 ? 15.121 2.381 -13.192 1.00 91.62 103 GLU A O 1
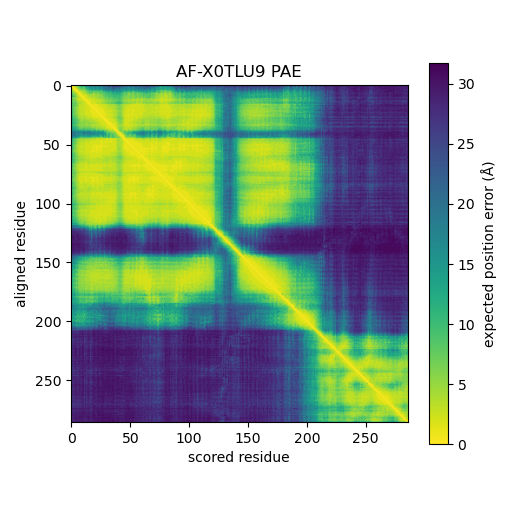ATOM 850 N N . LEU A 1 104 ? 14.626 3.229 -11.179 1.00 90.38 104 LEU A N 1
ATOM 851 C CA . LEU A 1 104 ? 13.207 2.864 -11.208 1.00 90.38 104 LEU A CA 1
ATOM 852 C C . LEU A 1 104 ? 12.459 3.507 -12.373 1.00 90.38 104 LEU A C 1
ATOM 854 O O . LEU A 1 104 ? 11.685 2.820 -13.042 1.00 90.38 104 LEU A O 1
ATOM 858 N N . SER A 1 105 ? 12.721 4.785 -12.666 1.00 88.69 105 SER A N 1
ATOM 859 C CA . SER A 1 105 ? 12.137 5.444 -13.837 1.00 88.69 105 SER A CA 1
ATOM 860 C C . SER A 1 105 ? 12.518 4.715 -15.131 1.00 88.69 105 SER A C 1
ATOM 862 O O . SER A 1 105 ? 11.657 4.457 -15.976 1.00 88.69 105 SER A O 1
ATOM 864 N N . GLN A 1 106 ? 13.785 4.308 -15.267 1.00 88.00 106 GLN A N 1
ATOM 865 C CA . GLN A 1 106 ? 14.257 3.553 -16.429 1.00 88.00 106 GLN A CA 1
ATOM 866 C C . GLN A 1 106 ? 13.650 2.139 -16.487 1.00 88.00 106 GLN A C 1
ATOM 868 O O . GLN A 1 106 ? 13.111 1.753 -17.526 1.00 88.00 106 GLN A O 1
ATOM 873 N N . TYR A 1 107 ? 13.624 1.399 -15.374 1.00 90.94 107 TYR A N 1
ATOM 874 C CA . TYR A 1 107 ? 13.004 0.072 -15.311 1.00 90.94 107 TYR A CA 1
ATOM 875 C C . TYR A 1 107 ? 11.516 0.100 -15.651 1.00 90.94 107 TYR A C 1
ATOM 877 O O . TYR A 1 107 ? 11.040 -0.774 -16.370 1.00 90.94 107 TYR A O 1
ATOM 885 N N . PHE A 1 108 ? 10.767 1.108 -15.202 1.00 88.75 108 PHE A N 1
ATOM 886 C CA . PHE A 1 108 ? 9.349 1.234 -15.542 1.00 88.75 108 PHE A CA 1
ATOM 887 C C . PHE A 1 108 ? 9.143 1.524 -17.035 1.00 88.75 108 PHE A C 1
ATOM 889 O O . PHE A 1 108 ? 8.231 0.961 -17.644 1.00 88.75 108 PHE A O 1
ATOM 896 N N . ILE A 1 109 ? 10.014 2.331 -17.654 1.00 86.31 109 ILE A N 1
ATOM 897 C CA . ILE A 1 109 ? 10.030 2.522 -19.112 1.00 86.31 109 ILE A CA 1
ATOM 898 C C . ILE A 1 109 ? 10.294 1.187 -19.824 1.00 86.31 109 ILE A C 1
ATOM 900 O O . ILE A 1 109 ? 9.606 0.880 -20.800 1.00 86.31 109 ILE A O 1
ATOM 904 N N . ASP A 1 110 ? 11.243 0.380 -19.351 1.00 84.94 110 ASP A N 1
ATOM 905 C CA . ASP A 1 110 ? 11.601 -0.892 -19.989 1.00 84.94 110 ASP A CA 1
ATOM 906 C C . ASP A 1 110 ? 10.546 -1.988 -19.793 1.00 84.94 110 ASP A C 1
ATOM 908 O O . ASP A 1 110 ? 10.235 -2.703 -20.747 1.00 84.94 110 ASP A O 1
ATOM 912 N N . ILE A 1 111 ? 9.885 -2.048 -18.633 1.00 85.81 111 ILE A N 1
ATOM 913 C CA . ILE A 1 111 ? 8.693 -2.885 -18.425 1.00 85.81 111 ILE A CA 1
ATOM 914 C C . ILE A 1 111 ? 7.590 -2.477 -19.413 1.00 85.81 111 ILE A C 1
ATOM 916 O O . ILE A 1 111 ? 7.042 -3.332 -20.105 1.00 85.81 111 ILE A O 1
ATOM 920 N N . LEU A 1 112 ? 7.295 -1.179 -19.558 1.00 82.31 112 LEU A N 1
ATOM 921 C CA . LEU A 1 112 ? 6.280 -0.696 -20.506 1.00 82.31 112 LEU A CA 1
ATOM 922 C C . LEU A 1 112 ? 6.662 -0.941 -21.977 1.00 82.31 112 LEU A C 1
ATOM 924 O O . LEU A 1 112 ? 5.781 -1.223 -22.794 1.00 82.31 112 LEU A O 1
ATOM 928 N N . ARG A 1 113 ? 7.955 -0.879 -22.328 1.00 80.62 113 ARG A N 1
ATOM 929 C CA . ARG A 1 113 ? 8.467 -1.277 -23.652 1.00 80.62 113 ARG A CA 1
ATOM 930 C C . ARG A 1 113 ? 8.248 -2.769 -23.895 1.00 80.62 113 ARG A C 1
ATOM 932 O O . ARG A 1 113 ? 7.671 -3.119 -24.919 1.00 80.62 113 ARG A O 1
ATOM 939 N N . MET A 1 114 ? 8.622 -3.635 -22.951 1.00 81.00 114 MET A N 1
ATOM 940 C CA . MET A 1 114 ? 8.397 -5.081 -23.060 1.00 81.00 114 MET A CA 1
ATOM 941 C C . MET A 1 114 ? 6.904 -5.413 -23.170 1.00 81.00 114 MET A C 1
ATOM 943 O O . MET A 1 114 ? 6.509 -6.141 -24.078 1.00 81.00 114 MET A O 1
ATOM 947 N N . CYS A 1 115 ? 6.048 -4.800 -22.347 1.00 76.12 115 CYS A N 1
ATOM 948 C CA . CYS A 1 115 ? 4.593 -4.926 -22.463 1.00 76.12 115 CYS A CA 1
ATOM 949 C C . CYS A 1 115 ? 4.072 -4.510 -23.852 1.00 76.12 115 CYS A C 1
ATOM 951 O O . CYS A 1 115 ? 3.189 -5.163 -24.407 1.00 76.12 115 CYS A O 1
ATOM 953 N N . LYS A 1 116 ? 4.619 -3.440 -24.445 1.00 73.00 116 LYS A N 1
ATOM 954 C CA . LYS A 1 116 ? 4.271 -3.015 -25.807 1.00 73.00 116 LYS A CA 1
ATOM 955 C C . LYS A 1 116 ? 4.703 -4.044 -26.859 1.00 73.00 116 LYS A C 1
ATOM 957 O O . LYS A 1 116 ? 3.884 -4.376 -27.712 1.00 73.00 116 LYS A O 1
ATOM 962 N N . GLU A 1 117 ? 5.954 -4.511 -26.847 1.00 75.50 117 GLU A N 1
ATOM 963 C CA . GLU A 1 117 ? 6.442 -5.444 -27.882 1.00 75.50 117 GLU A CA 1
ATOM 964 C C . GLU A 1 117 ? 5.775 -6.825 -27.789 1.00 75.50 117 GLU A C 1
ATOM 966 O O . GLU A 1 117 ? 5.509 -7.448 -28.812 1.00 75.50 117 GLU A O 1
ATOM 971 N N . LEU A 1 118 ? 5.389 -7.255 -26.584 1.00 72.75 118 LEU A N 1
ATOM 972 C CA . LEU A 1 118 ? 4.558 -8.444 -26.353 1.00 72.75 118 LEU A CA 1
ATOM 973 C C . LEU A 1 118 ? 3.078 -8.256 -26.763 1.00 72.75 118 LEU A C 1
ATOM 975 O O . LEU A 1 118 ? 2.262 -9.151 -26.560 1.00 72.75 118 LEU A O 1
ATOM 979 N N . GLY A 1 119 ? 2.699 -7.095 -27.312 1.00 68.88 119 GLY A N 1
ATOM 980 C CA . GLY A 1 119 ? 1.336 -6.801 -27.768 1.00 68.88 119 GLY A CA 1
ATOM 981 C C . GLY A 1 119 ? 0.315 -6.542 -26.651 1.00 68.88 119 GLY A C 1
ATOM 982 O O . GLY A 1 119 ? -0.870 -6.384 -26.940 1.00 68.88 119 GLY A O 1
ATOM 983 N N . LEU A 1 120 ? 0.759 -6.459 -25.393 1.00 65.75 120 LEU A N 1
ATOM 984 C CA . LEU A 1 120 ? -0.089 -6.293 -24.205 1.00 65.75 120 LEU A CA 1
ATOM 985 C C . LEU A 1 120 ? -0.615 -4.855 -24.055 1.00 65.75 120 LEU A C 1
ATOM 987 O O . LEU A 1 120 ? -1.626 -4.630 -23.394 1.00 65.75 120 LEU A O 1
ATOM 991 N N . ILE A 1 121 ? 0.053 -3.876 -24.679 1.00 60.75 121 ILE A N 1
ATOM 992 C CA . ILE A 1 121 ? -0.345 -2.460 -24.674 1.00 60.75 121 ILE A CA 1
ATOM 993 C C . ILE A 1 121 ? -0.601 -1.987 -26.106 1.00 60.75 121 ILE A C 1
ATOM 995 O O . ILE A 1 121 ? 0.310 -1.918 -26.935 1.00 60.75 121 ILE A O 1
ATOM 999 N N . SER A 1 122 ? -1.841 -1.581 -26.390 1.00 51.44 122 SER A N 1
ATOM 1000 C CA . SER A 1 122 ? -2.196 -0.968 -27.670 1.00 51.44 122 SER A CA 1
ATOM 1001 C C . SER A 1 122 ? -1.667 0.470 -27.753 1.00 51.44 122 SER A C 1
ATOM 1003 O O . SER A 1 122 ? -2.009 1.362 -26.975 1.00 51.44 122 SER A O 1
ATOM 1005 N N . VAL A 1 123 ? -0.783 0.722 -28.719 1.00 41.28 123 VAL A N 1
ATOM 1006 C CA . VAL A 1 123 ? -0.144 2.032 -28.869 1.00 41.28 123 VAL A CA 1
ATOM 1007 C C . VAL A 1 123 ? -1.131 3.050 -29.441 1.00 41.28 123 VAL A C 1
ATOM 1009 O O . VAL A 1 123 ? -1.306 3.133 -30.655 1.00 41.28 123 VAL A O 1
ATOM 1012 N N . GLY A 1 124 ? -1.713 3.885 -28.582 1.00 38.81 124 GLY A N 1
ATOM 1013 C CA . GLY A 1 124 ? -2.527 5.028 -29.012 1.00 38.81 124 GLY A CA 1
ATOM 1014 C C . GLY A 1 124 ? -3.727 5.357 -28.131 1.00 38.81 124 GLY A C 1
ATOM 1015 O O . GLY A 1 124 ? -4.262 6.451 -28.278 1.00 38.81 124 GLY A O 1
ATOM 1016 N N . GLN A 1 125 ? -4.118 4.473 -27.209 1.00 36.66 125 GLN A N 1
ATOM 1017 C CA . GLN A 1 125 ? -5.199 4.729 -26.257 1.00 36.66 125 GLN A CA 1
ATOM 1018 C C . GLN A 1 125 ? -4.632 4.882 -24.841 1.00 36.66 125 GLN A C 1
ATOM 1020 O O . GLN A 1 125 ? -4.174 3.922 -24.231 1.00 36.66 125 GLN A O 1
ATOM 1025 N N . MET A 1 126 ? -4.651 6.117 -24.331 1.00 32.28 126 MET A N 1
ATOM 1026 C CA . MET A 1 126 ? -4.605 6.383 -22.893 1.00 32.28 126 MET A CA 1
ATOM 1027 C C . MET A 1 126 ? -6.046 6.354 -22.392 1.00 32.28 126 MET A C 1
ATOM 1029 O O . MET A 1 126 ? -6.775 7.318 -22.609 1.00 32.28 126 MET A O 1
ATOM 1033 N N . ASN A 1 127 ? -6.440 5.272 -21.727 1.00 32.09 127 ASN A N 1
ATOM 1034 C CA . ASN A 1 127 ? -7.678 5.254 -20.956 1.00 32.09 127 ASN A CA 1
ATOM 1035 C C . ASN A 1 127 ? -7.322 5.660 -19.523 1.00 32.09 127 ASN A C 1
ATOM 1037 O O . ASN A 1 127 ? -6.682 4.893 -18.806 1.00 32.09 127 ASN A O 1
ATOM 1041 N N . ILE A 1 128 ? -7.680 6.888 -19.146 1.00 30.88 128 ILE A N 1
ATOM 1042 C CA . ILE A 1 128 ? -7.620 7.360 -17.761 1.00 30.88 128 ILE A CA 1
ATOM 1043 C C . ILE A 1 128 ? -9.017 7.150 -17.178 1.00 30.88 128 ILE A C 1
ATOM 1045 O O . ILE A 1 128 ? -9.911 7.922 -17.494 1.00 30.88 128 ILE A O 1
ATOM 1049 N N . ASP A 1 129 ? -9.128 6.091 -16.375 1.00 32.31 129 ASP A N 1
ATOM 1050 C CA . ASP A 1 129 ? -10.252 5.646 -15.535 1.00 32.31 129 ASP A CA 1
ATOM 1051 C C . ASP A 1 129 ? -11.663 5.501 -16.170 1.00 32.31 129 ASP A C 1
ATOM 1053 O O . ASP A 1 129 ? -12.100 6.264 -17.026 1.00 32.31 129 ASP A O 1
ATOM 1057 N N . GLY A 1 130 ? -12.403 4.478 -15.728 1.00 22.77 130 GLY A N 1
ATOM 1058 C CA . GLY A 1 130 ? -13.745 4.130 -16.216 1.00 22.77 130 GLY A CA 1
ATOM 1059 C C . GLY A 1 130 ? -13.773 3.100 -17.361 1.00 22.77 130 GLY A C 1
ATOM 1060 O O . GLY A 1 130 ? -13.313 3.335 -18.476 1.00 22.77 130 GLY A O 1
ATOM 1061 N N . THR A 1 131 ? -14.374 1.930 -17.110 1.00 31.06 131 THR A N 1
ATOM 1062 C CA . THR A 1 131 ? -14.471 0.810 -18.075 1.00 31.06 131 THR A CA 1
ATOM 1063 C C . THR A 1 131 ? -15.851 0.722 -18.736 1.00 31.06 131 THR A C 1
ATOM 1065 O O . THR A 1 131 ? -16.816 0.611 -17.988 1.00 31.06 131 THR A O 1
ATOM 1068 N N . LYS A 1 132 ? -15.938 0.619 -20.084 1.00 28.62 132 LYS A N 1
ATOM 1069 C CA . LYS A 1 132 ? -16.896 -0.221 -20.876 1.00 28.62 132 LYS A CA 1
ATOM 1070 C C . LYS A 1 132 ? -16.382 -0.490 -22.322 1.00 28.62 132 LYS A C 1
ATOM 1072 O O . LYS A 1 132 ? -15.293 -0.070 -22.691 1.00 28.62 132 LYS A O 1
ATOM 1077 N N . ILE A 1 133 ? -17.131 -1.287 -23.099 1.00 30.48 133 ILE A N 1
ATOM 1078 C CA . ILE A 1 133 ? -16.721 -2.228 -24.179 1.00 30.48 133 ILE A CA 1
ATOM 1079 C C . ILE A 1 133 ? -17.656 -2.027 -25.413 1.00 30.48 133 ILE A C 1
ATOM 1081 O O . ILE A 1 133 ? -18.834 -1.789 -25.172 1.00 30.48 133 ILE A O 1
ATOM 1085 N N . LYS A 1 134 ? -17.301 -2.115 -26.720 1.00 26.56 134 LYS A N 1
ATOM 1086 C CA . LYS A 1 134 ? -16.085 -2.524 -27.490 1.00 26.56 134 LYS A CA 1
ATOM 1087 C C . LYS A 1 134 ? -16.091 -1.918 -28.933 1.00 26.56 134 LYS A C 1
ATOM 1089 O O . LYS A 1 134 ? -17.090 -1.351 -29.341 1.00 26.56 134 LYS A O 1
ATOM 1094 N N . ALA A 1 135 ? -15.038 -2.217 -29.718 1.00 27.72 135 ALA A N 1
ATOM 1095 C CA . ALA A 1 135 ? -14.996 -2.379 -31.197 1.00 27.72 135 ALA A CA 1
ATOM 1096 C C . ALA A 1 135 ? -15.203 -1.175 -32.161 1.00 27.72 135 ALA A C 1
ATOM 1098 O O . ALA A 1 135 ? -16.316 -0.718 -32.370 1.00 27.72 135 ALA A O 1
ATOM 1099 N N . ASN A 1 136 ? -14.148 -0.800 -32.906 1.00 27.20 136 ASN A N 1
ATOM 1100 C CA . ASN A 1 136 ? -13.960 -1.099 -34.347 1.00 27.20 136 ASN A CA 1
ATOM 1101 C C . ASN A 1 136 ? -12.524 -0.683 -34.770 1.00 27.20 136 ASN A C 1
ATOM 1103 O O . ASN A 1 136 ? -11.920 0.174 -34.127 1.00 27.20 136 ASN A O 1
ATOM 1107 N N . ALA A 1 137 ? -11.935 -1.299 -35.798 1.00 41.41 137 ALA A N 1
ATOM 1108 C CA . ALA A 1 137 ? -10.536 -1.080 -36.184 1.00 41.41 137 ALA A CA 1
ATOM 1109 C C . ALA A 1 137 ? -10.371 -0.077 -37.341 1.00 41.41 137 ALA A C 1
ATOM 1111 O O . ALA A 1 137 ? -11.056 -0.221 -38.346 1.00 41.41 137 ALA A O 1
ATOM 1112 N N . ALA A 1 138 ? -9.392 0.843 -37.249 1.00 38.50 138 ALA A N 1
ATOM 1113 C CA . ALA A 1 138 ? -8.517 1.259 -38.365 1.00 38.50 138 ALA A CA 1
ATOM 1114 C C . ALA A 1 138 ? -7.415 2.273 -37.953 1.00 38.50 138 ALA A C 1
ATOM 1116 O O . ALA A 1 138 ? -7.574 3.069 -37.034 1.00 38.50 138 ALA A O 1
ATOM 1117 N N . ASN A 1 139 ? -6.310 2.265 -38.711 1.00 39.44 139 ASN A N 1
ATOM 1118 C CA . ASN A 1 139 ? -5.378 3.380 -38.970 1.00 39.44 139 ASN A CA 1
ATOM 1119 C C . ASN A 1 139 ? -4.635 4.085 -37.812 1.00 39.44 139 ASN A C 1
ATOM 1121 O O . ASN A 1 139 ? -4.804 5.285 -37.600 1.00 39.44 139 ASN A O 1
ATOM 1125 N N . ARG A 1 140 ? -3.640 3.406 -37.201 1.00 40.56 140 ARG A N 1
ATOM 1126 C CA . ARG A 1 140 ? -2.386 4.081 -36.752 1.00 40.56 140 ARG A CA 1
ATOM 1127 C C . ARG A 1 140 ? -1.144 3.193 -36.517 1.00 40.56 140 ARG A C 1
ATOM 1129 O O . ARG A 1 140 ? -0.263 3.558 -35.741 1.00 40.56 140 ARG A O 1
ATOM 1136 N N . ARG A 1 141 ? -1.016 2.050 -37.208 1.00 38.50 141 ARG A N 1
ATOM 1137 C CA . ARG A 1 141 ? 0.127 1.111 -37.070 1.00 38.50 141 ARG A CA 1
ATOM 1138 C C . ARG A 1 141 ? 1.409 1.500 -37.836 1.00 38.50 141 ARG A C 1
ATOM 1140 O O . ARG A 1 141 ? 2.222 0.638 -38.140 1.00 38.50 141 ARG A O 1
ATOM 1147 N N . THR A 1 142 ? 1.648 2.793 -38.051 1.00 42.09 142 THR A N 1
ATOM 1148 C CA . THR A 1 142 ? 2.938 3.287 -38.560 1.00 42.09 142 THR A CA 1
ATOM 1149 C C . THR A 1 142 ? 3.386 4.459 -37.702 1.00 42.09 142 THR A C 1
ATOM 1151 O O . THR A 1 142 ? 2.923 5.587 -37.867 1.00 42.09 142 THR A O 1
ATOM 1154 N N . LYS A 1 143 ? 4.277 4.196 -36.742 1.00 47.72 143 LYS A N 1
ATOM 1155 C CA . LYS A 1 143 ? 4.982 5.262 -36.028 1.00 47.72 143 LYS A CA 1
ATOM 1156 C C . LYS A 1 143 ? 6.285 5.557 -36.749 1.00 47.72 143 LYS A C 1
ATOM 1158 O O . LYS A 1 143 ? 7.164 4.704 -36.802 1.00 47.72 143 LYS A O 1
ATOM 1163 N N . THR A 1 144 ? 6.437 6.792 -37.218 1.00 55.56 144 THR A N 1
ATOM 1164 C CA . THR A 1 144 ? 7.768 7.346 -37.474 1.00 55.56 144 THR A CA 1
ATOM 1165 C C . THR A 1 144 ? 8.602 7.261 -36.190 1.00 55.56 144 THR A C 1
ATOM 1167 O O . THR A 1 144 ? 8.057 7.321 -35.080 1.00 55.56 144 THR A O 1
ATOM 1170 N N . LYS A 1 145 ? 9.929 7.141 -36.323 1.00 58.12 145 LYS A N 1
ATOM 1171 C CA . LYS A 1 145 ? 10.881 7.070 -35.195 1.00 58.12 145 LYS A CA 1
ATOM 1172 C C . LYS A 1 145 ? 10.623 8.179 -34.160 1.00 58.12 145 LYS A C 1
ATOM 1174 O O . LYS A 1 145 ? 10.588 7.927 -32.957 1.00 58.12 145 LYS A O 1
ATOM 1179 N N . GLU A 1 146 ? 10.297 9.376 -34.639 1.00 67.69 146 GLU A N 1
ATOM 1180 C CA . GLU A 1 146 ? 9.877 10.529 -33.839 1.00 67.69 146 GLU A CA 1
ATOM 1181 C C . GLU A 1 146 ? 8.587 10.317 -33.032 1.00 67.69 146 GLU A C 1
ATOM 1183 O O . GLU A 1 146 ? 8.495 10.746 -31.886 1.00 67.69 146 GLU A O 1
ATOM 1188 N N . GLY A 1 147 ? 7.555 9.694 -33.614 1.00 65.31 147 GLY A N 1
ATOM 1189 C CA . GLY A 1 147 ? 6.284 9.409 -32.938 1.00 65.31 147 GLY A CA 1
ATOM 1190 C C . GLY A 1 147 ? 6.412 8.321 -31.865 1.00 65.31 147 GLY A C 1
ATOM 1191 O O . GLY A 1 147 ? 5.581 8.226 -30.952 1.00 65.31 147 GLY A O 1
ATOM 1192 N N . TYR A 1 148 ? 7.466 7.506 -31.953 1.00 64.19 148 TYR A N 1
ATOM 1193 C CA . TYR A 1 148 ? 7.873 6.588 -30.894 1.00 64.19 148 TYR A CA 1
ATOM 1194 C C . TYR A 1 148 ? 8.654 7.315 -29.790 1.00 64.19 148 TYR A C 1
ATOM 1196 O O . TYR A 1 148 ? 8.268 7.236 -28.625 1.00 64.19 148 TYR A O 1
ATOM 1204 N N . GLN A 1 149 ? 9.650 8.131 -30.146 1.00 69.81 149 GLN A N 1
ATOM 1205 C CA . GLN A 1 149 ? 10.399 8.965 -29.194 1.00 69.81 149 GLN A CA 1
ATOM 1206 C C . GLN A 1 149 ? 9.495 9.938 -28.413 1.00 69.81 149 GLN A C 1
ATOM 1208 O O . GLN A 1 149 ? 9.613 10.044 -27.194 1.00 69.81 149 GLN A O 1
ATOM 1213 N N . ARG A 1 150 ? 8.532 10.593 -29.078 1.00 76.38 150 ARG A N 1
ATOM 1214 C CA . ARG A 1 150 ? 7.518 11.455 -28.437 1.00 76.38 150 ARG A CA 1
ATOM 1215 C C . ARG A 1 150 ? 6.637 10.696 -27.438 1.00 76.38 150 ARG A C 1
ATOM 1217 O O . ARG A 1 150 ? 6.206 11.277 -26.449 1.00 76.38 150 ARG A O 1
ATOM 1224 N N . TRP A 1 151 ? 6.371 9.411 -27.678 1.00 73.31 151 TRP A N 1
ATOM 1225 C CA . TRP A 1 151 ? 5.612 8.562 -26.754 1.00 73.31 151 TRP A CA 1
ATOM 1226 C C . TRP A 1 151 ? 6.449 8.153 -25.538 1.00 73.31 151 TRP A C 1
ATOM 1228 O O . TRP A 1 151 ? 5.958 8.282 -24.422 1.00 73.31 151 TRP A O 1
ATOM 1238 N N . ILE A 1 152 ? 7.725 7.793 -25.733 1.00 71.00 152 ILE A N 1
ATOM 1239 C CA . ILE A 1 152 ? 8.664 7.537 -24.626 1.00 71.00 152 ILE A CA 1
ATOM 1240 C C . ILE A 1 152 ? 8.799 8.780 -23.734 1.00 71.00 152 ILE A C 1
ATOM 1242 O O . ILE A 1 152 ? 8.646 8.659 -22.526 1.00 71.00 152 ILE A O 1
ATOM 1246 N N . LYS A 1 153 ? 8.990 9.980 -24.308 1.00 80.25 153 LYS A N 1
ATOM 1247 C CA . LYS A 1 153 ? 9.087 11.232 -23.528 1.00 80.25 153 LYS A CA 1
ATOM 1248 C C . LYS A 1 153 ? 7.839 11.512 -22.677 1.00 80.25 153 LYS A C 1
ATOM 1250 O O . LYS A 1 153 ? 7.970 11.949 -21.541 1.00 80.25 153 LYS A O 1
ATOM 1255 N N . ARG A 1 154 ? 6.636 11.234 -23.195 1.00 81.00 154 ARG A N 1
ATOM 1256 C CA . ARG A 1 154 ? 5.383 11.376 -22.426 1.00 81.00 154 ARG A CA 1
ATOM 1257 C C . ARG A 1 154 ? 5.263 10.348 -21.299 1.00 81.00 154 ARG A C 1
ATOM 1259 O O . ARG A 1 154 ? 4.723 10.675 -20.249 1.00 81.00 154 ARG A O 1
ATOM 1266 N N . ILE A 1 155 ? 5.744 9.123 -21.518 1.00 78.00 155 ILE A N 1
ATOM 1267 C CA . ILE A 1 155 ? 5.772 8.077 -20.489 1.00 78.00 155 ILE A CA 1
ATOM 1268 C C . ILE A 1 155 ? 6.771 8.427 -19.385 1.00 78.00 155 ILE A C 1
ATOM 1270 O O . ILE A 1 155 ? 6.401 8.358 -18.223 1.00 78.00 155 ILE A O 1
ATOM 1274 N N . ASP A 1 156 ? 7.978 8.878 -19.732 1.00 81.00 156 ASP A N 1
ATOM 1275 C CA . ASP A 1 156 ? 8.988 9.352 -18.774 1.00 81.00 156 ASP A CA 1
ATOM 1276 C C . ASP A 1 156 ? 8.440 10.479 -17.877 1.00 81.00 156 ASP A C 1
ATOM 1278 O O . ASP A 1 156 ? 8.482 10.379 -16.653 1.00 81.00 156 ASP A O 1
ATOM 1282 N N . GLN A 1 157 ? 7.805 11.497 -18.473 1.00 85.06 157 GLN A N 1
ATOM 1283 C CA . GLN A 1 157 ? 7.125 12.564 -17.725 1.00 85.06 157 GLN A CA 1
ATOM 1284 C C . GLN A 1 157 ? 6.022 12.034 -16.795 1.00 85.06 157 GLN A C 1
ATOM 1286 O O . GLN A 1 157 ? 5.865 12.530 -15.682 1.00 85.06 157 GLN A O 1
ATOM 1291 N N . LYS A 1 158 ? 5.252 11.028 -17.229 1.00 83.25 158 LYS A N 1
ATOM 1292 C CA . LYS A 1 158 ? 4.192 10.434 -16.403 1.00 83.25 158 LYS A CA 1
ATOM 1293 C C . LYS A 1 158 ? 4.733 9.556 -15.282 1.00 83.25 158 LYS A C 1
ATOM 1295 O O . LYS A 1 158 ? 4.166 9.587 -14.200 1.00 83.25 158 LYS A O 1
ATOM 1300 N N . ILE A 1 159 ? 5.822 8.824 -15.504 1.00 85.81 159 ILE A N 1
ATOM 1301 C CA . ILE A 1 159 ? 6.488 8.040 -14.459 1.00 85.81 159 ILE A CA 1
ATOM 1302 C C . ILE A 1 159 ? 7.063 8.964 -13.381 1.00 85.81 159 ILE A C 1
ATOM 1304 O O . ILE A 1 159 ? 6.865 8.694 -12.201 1.00 85.81 159 ILE A O 1
ATOM 1308 N N . LYS A 1 160 ? 7.673 10.091 -13.768 1.00 88.62 160 LYS A N 1
ATOM 1309 C CA . LYS A 1 160 ? 8.134 11.125 -12.824 1.00 88.62 160 LYS A CA 1
ATOM 1310 C C . LYS A 1 160 ? 6.990 11.669 -11.972 1.00 88.62 160 LYS A C 1
ATOM 1312 O O . LYS A 1 160 ? 7.050 11.547 -10.756 1.00 88.62 160 LYS A O 1
ATOM 1317 N N . GLN A 1 161 ? 5.891 12.096 -12.601 1.00 89.19 161 GLN A N 1
ATOM 1318 C CA . GLN A 1 161 ? 4.687 12.530 -11.880 1.00 89.19 161 GLN A CA 1
ATOM 1319 C C . GLN A 1 161 ? 4.149 11.450 -10.916 1.00 89.19 161 GLN A C 1
ATOM 1321 O O . GLN A 1 161 ? 3.707 11.764 -9.817 1.00 89.19 161 GLN A O 1
ATOM 1326 N N . ILE A 1 162 ? 4.190 10.173 -11.313 1.00 86.62 162 ILE A N 1
ATOM 1327 C CA . ILE A 1 162 ? 3.748 9.036 -10.489 1.00 86.62 162 ILE A CA 1
ATOM 1328 C C . ILE A 1 162 ? 4.637 8.824 -9.254 1.00 86.62 162 ILE A C 1
ATOM 1330 O O . ILE A 1 162 ? 4.122 8.471 -8.191 1.00 86.62 162 ILE A O 1
ATOM 1334 N N . LEU A 1 163 ? 5.951 9.023 -9.400 1.00 86.00 163 LEU A N 1
ATOM 1335 C CA . LEU A 1 163 ? 6.943 8.901 -8.330 1.00 86.00 163 LEU A CA 1
ATOM 1336 C C . LEU A 1 163 ? 6.872 10.093 -7.360 1.00 86.00 163 LEU A C 1
ATOM 1338 O O . LEU A 1 163 ? 6.878 9.880 -6.150 1.00 86.00 163 LEU A O 1
ATOM 1342 N N . GLU A 1 164 ? 6.714 11.312 -7.882 1.00 90.81 164 GLU A N 1
ATOM 1343 C CA . GLU A 1 164 ? 6.467 12.541 -7.108 1.00 90.81 164 GLU A CA 1
ATOM 1344 C C . GLU A 1 164 ? 5.165 12.440 -6.290 1.00 90.81 164 GLU A C 1
ATOM 1346 O O . GLU A 1 164 ? 5.133 12.781 -5.109 1.00 90.81 164 GLU A O 1
ATOM 1351 N N . GLU A 1 165 ? 4.091 11.909 -6.886 1.00 89.88 165 GLU A N 1
ATOM 1352 C CA . GLU A 1 165 ? 2.815 11.653 -6.202 1.00 89.88 165 GLU A CA 1
ATOM 1353 C C . GLU A 1 165 ? 2.963 10.629 -5.063 1.00 89.88 165 GLU A C 1
ATOM 1355 O O . GLU A 1 165 ? 2.350 10.794 -4.007 1.00 89.88 165 GLU A O 1
ATOM 1360 N N . ALA A 1 166 ? 3.792 9.594 -5.241 1.00 86.56 166 ALA A N 1
ATOM 1361 C CA . ALA A 1 166 ? 4.079 8.617 -4.190 1.00 86.56 166 ALA A CA 1
ATOM 1362 C C . ALA A 1 166 ? 4.890 9.236 -3.039 1.00 86.56 166 ALA A C 1
ATOM 1364 O O . ALA A 1 166 ? 4.520 9.070 -1.880 1.00 86.56 166 ALA A O 1
ATOM 1365 N N . GLU A 1 167 ? 5.934 10.017 -3.335 1.00 90.94 167 GLU A N 1
ATOM 1366 C CA . GLU A 1 167 ? 6.704 10.743 -2.315 1.00 90.94 167 GLU A CA 1
ATOM 1367 C C . GLU A 1 167 ? 5.835 11.739 -1.529 1.00 90.94 167 GLU A C 1
ATOM 1369 O O . GLU A 1 167 ? 5.856 11.735 -0.298 1.00 90.94 167 GLU A O 1
ATOM 1374 N N . ALA A 1 168 ? 4.989 12.516 -2.212 1.00 91.25 168 ALA A N 1
ATOM 1375 C CA . ALA A 1 168 ? 4.045 13.429 -1.567 1.00 91.25 168 ALA A CA 1
ATOM 1376 C C . ALA A 1 168 ? 2.941 12.711 -0.763 1.00 91.25 168 ALA A C 1
ATOM 1378 O O . ALA A 1 168 ? 2.361 13.307 0.148 1.00 91.25 168 ALA A O 1
ATOM 1379 N N . THR A 1 169 ? 2.622 11.456 -1.100 1.00 89.75 169 THR A N 1
ATOM 1380 C CA . THR A 1 169 ? 1.693 10.615 -0.326 1.00 89.75 169 THR A CA 1
ATOM 1381 C C . THR A 1 169 ? 2.359 10.134 0.955 1.00 89.75 169 THR A C 1
ATOM 1383 O O . THR A 1 169 ? 1.819 10.356 2.036 1.00 89.75 169 THR A O 1
ATOM 1386 N N . ASP A 1 170 ? 3.551 9.543 0.853 1.00 88.62 170 ASP A N 1
ATOM 1387 C CA . ASP A 1 170 ? 4.268 9.028 2.020 1.00 88.62 170 ASP A CA 1
ATOM 1388 C C . ASP A 1 170 ? 4.644 10.146 3.003 1.00 88.62 170 ASP A C 1
ATOM 1390 O O . ASP A 1 170 ? 4.472 9.958 4.200 1.00 88.62 170 ASP A O 1
ATOM 1394 N N . ALA A 1 171 ? 5.027 11.340 2.531 1.00 88.81 171 ALA A N 1
ATOM 1395 C CA . ALA A 1 171 ? 5.308 12.485 3.406 1.00 88.81 171 ALA A CA 1
ATOM 1396 C C . ALA A 1 171 ? 4.096 12.910 4.266 1.00 88.81 171 ALA A C 1
ATOM 1398 O O . ALA A 1 171 ? 4.253 13.247 5.439 1.00 88.81 171 ALA A O 1
ATOM 1399 N N . LYS A 1 172 ? 2.876 12.856 3.710 1.00 90.50 172 LYS A N 1
ATOM 1400 C CA . LYS A 1 172 ? 1.630 13.126 4.457 1.00 90.50 172 LYS A CA 1
ATOM 1401 C C . LYS A 1 172 ? 1.290 11.997 5.427 1.00 90.50 172 LYS A C 1
ATOM 1403 O O . LYS A 1 172 ? 0.787 12.246 6.520 1.00 90.50 172 LYS A O 1
ATOM 1408 N N . GLU A 1 173 ? 1.540 10.752 5.029 1.00 89.56 173 GLU A N 1
ATOM 1409 C CA . GLU A 1 173 ? 1.338 9.591 5.898 1.00 89.56 173 GLU A CA 1
ATOM 1410 C C . GLU A 1 173 ? 2.365 9.545 7.045 1.00 89.56 173 GLU A C 1
ATOM 1412 O O . GLU A 1 173 ? 2.016 9.126 8.145 1.00 89.56 173 GLU A O 1
ATOM 1417 N N . ASP A 1 174 ? 3.590 10.035 6.836 1.00 89.19 174 ASP A N 1
ATOM 1418 C CA . ASP A 1 174 ? 4.616 10.190 7.874 1.00 89.19 174 ASP A CA 1
ATOM 1419 C C . ASP A 1 174 ? 4.233 11.274 8.896 1.00 89.19 174 ASP A C 1
ATOM 1421 O O . ASP A 1 174 ? 4.411 11.071 10.097 1.00 89.19 174 ASP A O 1
ATOM 1425 N N . GLU A 1 175 ? 3.640 12.390 8.460 1.00 89.38 175 GLU A N 1
ATOM 1426 C CA . GLU A 1 175 ? 3.102 13.416 9.367 1.00 89.38 175 GLU A CA 1
ATOM 1427 C C . GLU A 1 175 ? 1.940 12.872 10.224 1.00 89.38 175 GLU A C 1
ATOM 1429 O O . GLU A 1 175 ? 1.894 13.098 11.437 1.00 89.38 175 GLU A O 1
ATOM 1434 N N . LEU A 1 176 ? 1.027 12.111 9.605 1.00 87.12 176 LEU A N 1
ATOM 1435 C CA . LEU A 1 176 ? -0.194 11.606 10.241 1.00 87.12 176 LEU A CA 1
ATOM 1436 C C . LEU A 1 176 ? 0.036 10.383 11.147 1.00 87.12 176 LEU A C 1
ATOM 1438 O O . LEU A 1 176 ? -0.513 10.320 12.248 1.00 87.12 176 LEU A O 1
ATOM 1442 N N . TYR A 1 177 ? 0.816 9.401 10.689 1.00 85.12 177 TYR A N 1
ATOM 1443 C CA . TYR A 1 177 ? 0.995 8.107 11.363 1.00 85.12 177 TYR A CA 1
ATOM 1444 C C . TYR A 1 177 ? 2.375 7.931 12.008 1.00 85.12 177 TYR A C 1
ATOM 1446 O O . TYR A 1 177 ? 2.533 7.063 12.871 1.00 85.12 177 TYR A O 1
ATOM 1454 N N . ARG A 1 178 ? 3.365 8.756 11.635 1.00 87.31 178 ARG A N 1
ATOM 1455 C CA . ARG A 1 178 ? 4.763 8.649 12.082 1.00 87.31 178 ARG A CA 1
ATOM 1456 C C . ARG A 1 178 ? 5.294 7.228 11.864 1.00 87.31 178 ARG A C 1
ATOM 1458 O O . ARG A 1 178 ? 5.240 6.708 10.754 1.00 87.31 178 ARG A O 1
ATOM 1465 N N . ASP A 1 179 ? 5.758 6.577 12.925 1.00 83.44 179 ASP A N 1
ATOM 1466 C CA . ASP A 1 179 ? 6.325 5.229 12.882 1.00 83.44 179 ASP A CA 1
ATOM 1467 C C . ASP A 1 179 ? 5.294 4.106 12.684 1.00 83.44 179 ASP A C 1
ATOM 1469 O O . ASP A 1 179 ? 5.692 2.959 12.488 1.00 83.44 179 ASP A O 1
ATOM 1473 N N . LYS A 1 180 ? 3.990 4.413 12.733 1.00 83.81 180 LYS A N 1
ATOM 1474 C CA . LYS A 1 180 ? 2.911 3.433 12.555 1.00 83.81 180 LYS A CA 1
ATOM 1475 C C . LYS A 1 180 ? 2.527 3.257 11.086 1.00 83.81 180 LYS A C 1
ATOM 1477 O O . LYS A 1 180 ? 2.621 4.180 10.271 1.00 83.81 180 LYS A O 1
ATOM 1482 N N . ARG A 1 181 ? 2.004 2.075 10.761 1.00 79.75 181 ARG A N 1
ATOM 1483 C CA . ARG A 1 181 ? 1.471 1.735 9.432 1.00 79.75 181 ARG A CA 1
ATOM 1484 C C . ARG A 1 181 ? 0.053 2.272 9.193 1.00 79.75 181 ARG A C 1
ATOM 1486 O O . ARG A 1 181 ? -0.365 2.405 8.048 1.00 79.75 181 ARG A O 1
ATOM 1493 N N . GLY A 1 182 ? -0.665 2.630 10.260 1.00 79.12 182 GLY A N 1
ATOM 1494 C CA . GLY A 1 182 ? -1.969 3.310 10.206 1.00 79.12 182 GLY A CA 1
ATOM 1495 C C . GLY A 1 182 ? -3.195 2.398 10.046 1.00 79.12 182 GLY A C 1
ATOM 1496 O O . GLY A 1 182 ? -4.310 2.848 10.293 1.00 79.12 182 GLY A O 1
ATOM 1497 N N . ASP A 1 183 ? -3.002 1.120 9.706 1.00 80.25 183 ASP A N 1
ATOM 1498 C CA . ASP A 1 183 ? -4.021 0.053 9.692 1.00 80.25 183 ASP A CA 1
ATOM 1499 C C . ASP A 1 183 ? -3.993 -0.834 10.958 1.00 80.25 183 ASP A C 1
ATOM 1501 O O . ASP A 1 183 ? -4.785 -1.767 11.095 1.00 80.25 183 ASP A O 1
ATOM 1505 N N . GLU A 1 184 ? -3.090 -0.539 11.895 1.00 78.38 184 GLU A N 1
ATOM 1506 C CA . GLU A 1 184 ? -2.929 -1.243 13.169 1.00 78.38 184 GLU A CA 1
ATOM 1507 C C . GLU A 1 184 ? -4.175 -1.118 14.064 1.00 78.38 184 GLU A C 1
ATOM 1509 O O . GLU A 1 184 ? -4.653 -0.020 14.362 1.00 78.38 184 GLU A O 1
ATOM 1514 N N . LEU A 1 185 ? -4.662 -2.251 14.579 1.00 77.25 185 LEU A N 1
ATOM 1515 C CA . LEU A 1 185 ? -5.661 -2.249 15.648 1.00 77.25 185 LEU A CA 1
ATOM 1516 C C . LEU A 1 185 ? -5.057 -1.659 16.938 1.00 77.25 185 LEU A C 1
ATOM 1518 O O . LEU A 1 185 ? -3.914 -1.979 17.271 1.00 77.25 185 LEU A O 1
ATOM 1522 N N . PRO A 1 186 ? -5.823 -0.877 17.726 1.00 75.88 186 PRO A N 1
ATOM 1523 C CA . PRO A 1 186 ? -5.397 -0.454 19.059 1.00 75.88 186 PRO A CA 1
ATOM 1524 C C . PRO A 1 186 ? -4.967 -1.650 19.919 1.00 75.88 186 PRO A C 1
ATOM 1526 O O . PRO A 1 186 ? -5.600 -2.705 19.870 1.00 75.88 186 PRO A O 1
ATOM 1529 N N . GLU A 1 187 ? -3.949 -1.489 20.768 1.00 71.06 187 GLU A N 1
ATOM 1530 C CA . GLU A 1 187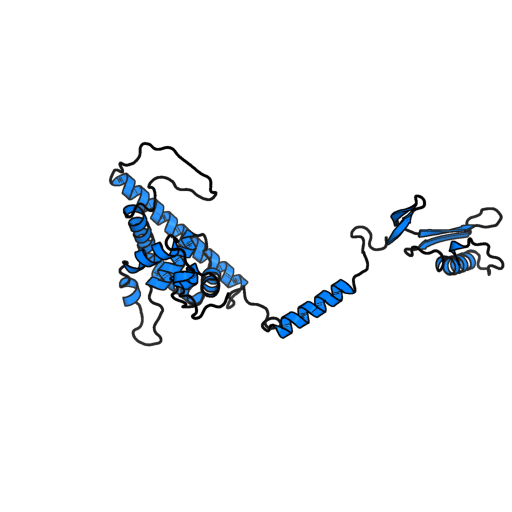 ? -3.409 -2.580 21.606 1.00 71.06 187 GLU A CA 1
ATOM 1531 C C . GLU A 1 187 ? -4.469 -3.229 22.518 1.00 71.06 187 GLU A C 1
ATOM 1533 O O . GLU A 1 187 ? -4.441 -4.433 22.790 1.00 71.06 187 GLU A O 1
ATOM 1538 N N . GLU A 1 188 ? -5.469 -2.447 22.935 1.00 64.75 188 GLU A N 1
ATOM 1539 C CA . GLU A 1 188 ? -6.647 -2.916 23.673 1.00 64.75 188 GLU A CA 1
ATOM 1540 C C . GLU A 1 188 ? -7.523 -3.915 22.895 1.00 64.75 188 GLU A C 1
ATOM 1542 O O . GLU A 1 188 ? -8.322 -4.625 23.499 1.00 64.75 188 GLU A O 1
ATOM 1547 N N . LEU A 1 189 ? -7.403 -3.963 21.567 1.00 70.88 189 LEU A N 1
ATOM 1548 C CA . LEU A 1 189 ? -8.212 -4.763 20.642 1.00 70.88 189 LEU A CA 1
ATOM 1549 C C . LEU A 1 189 ? -7.413 -5.846 19.900 1.00 70.88 189 LEU A C 1
ATOM 1551 O O . LEU A 1 189 ? -8.012 -6.663 19.205 1.00 70.88 189 LEU A O 1
ATOM 1555 N N . ASN A 1 190 ? -6.092 -5.903 20.084 1.00 68.50 190 ASN A N 1
ATOM 1556 C CA . ASN A 1 190 ? -5.187 -6.805 19.359 1.00 68.50 190 ASN A CA 1
ATOM 1557 C C . ASN A 1 190 ? -5.357 -8.307 19.713 1.00 68.50 190 ASN A C 1
ATOM 1559 O O . ASN A 1 190 ? -4.712 -9.179 19.143 1.00 68.50 190 ASN A O 1
ATOM 1563 N N . THR A 1 191 ? -6.231 -8.650 20.665 1.00 77.25 191 THR A N 1
ATOM 1564 C CA . THR A 1 191 ? -6.534 -10.043 21.037 1.00 77.25 191 THR A CA 1
ATOM 1565 C C . THR A 1 191 ? -8.017 -10.328 20.835 1.00 77.25 191 THR A C 1
ATOM 1567 O O . THR A 1 191 ? -8.862 -9.554 21.287 1.00 77.25 191 THR A O 1
ATOM 1570 N N . GLN A 1 192 ? -8.347 -11.476 20.230 1.00 74.50 192 GLN A N 1
ATOM 1571 C CA . GLN A 1 192 ? -9.732 -11.864 19.927 1.00 74.50 192 GLN A CA 1
ATOM 1572 C C . GLN A 1 192 ? -10.647 -11.840 21.167 1.00 74.50 192 GLN A C 1
ATOM 1574 O O . GLN A 1 192 ? -11.819 -11.486 21.061 1.00 74.50 192 GLN A O 1
ATOM 1579 N N . GLU A 1 193 ? -10.121 -12.180 22.345 1.00 77.56 193 GLU A N 1
ATOM 1580 C CA . GLU A 1 193 ? -10.846 -12.138 23.621 1.00 77.56 193 GLU A CA 1
ATOM 1581 C C . GLU A 1 193 ? -11.179 -10.708 24.059 1.00 77.56 193 GLU A C 1
ATOM 1583 O O . GLU A 1 193 ? -12.338 -10.411 24.353 1.00 77.56 193 GLU A O 1
ATOM 1588 N N . LYS A 1 194 ? -10.194 -9.797 24.032 1.00 78.38 194 LYS A N 1
ATOM 1589 C CA . LYS A 1 194 ? -10.396 -8.378 24.362 1.00 78.38 194 LYS A CA 1
ATOM 1590 C C . LYS A 1 194 ? -11.371 -7.719 23.385 1.00 78.38 194 LYS A C 1
ATOM 1592 O O . LYS A 1 194 ? -12.278 -7.005 23.812 1.00 78.38 194 LYS A O 1
ATOM 1597 N N . LEU A 1 195 ? -11.238 -8.023 22.091 1.00 75.75 195 LEU A N 1
ATOM 1598 C CA . LEU A 1 195 ? -12.151 -7.567 21.043 1.00 75.75 195 LEU A CA 1
ATOM 1599 C C . LEU A 1 195 ? -13.584 -8.062 21.295 1.00 75.75 195 LEU A C 1
ATOM 1601 O O . LEU A 1 195 ? -14.502 -7.246 21.352 1.00 75.75 195 LEU A O 1
ATOM 1605 N N . LYS A 1 196 ? -13.782 -9.367 21.540 1.00 79.00 196 LYS A N 1
ATOM 1606 C CA . LYS A 1 196 ? -15.094 -9.937 21.901 1.00 79.00 196 LYS A CA 1
ATOM 1607 C C . LYS A 1 196 ? -15.675 -9.289 23.160 1.00 79.00 196 LYS A C 1
ATOM 1609 O O . LYS A 1 196 ? -16.856 -8.953 23.169 1.00 79.00 196 LYS A O 1
ATOM 1614 N N . ALA A 1 197 ? -14.868 -9.068 24.199 1.00 80.56 197 ALA A N 1
ATOM 1615 C CA . ALA A 1 197 ? -15.315 -8.434 25.438 1.00 80.56 197 ALA A CA 1
ATOM 1616 C C . ALA A 1 197 ? -15.728 -6.964 25.236 1.00 80.56 197 ALA A C 1
ATOM 1618 O O . ALA A 1 197 ? -16.758 -6.542 25.764 1.00 80.56 197 ALA A O 1
ATOM 1619 N N . LYS A 1 198 ? -14.970 -6.185 24.448 1.00 76.62 198 LYS A N 1
ATOM 1620 C CA . LYS A 1 198 ? -15.298 -4.780 24.152 1.00 76.62 198 LYS A CA 1
ATOM 1621 C C . LYS A 1 198 ? -16.530 -4.676 23.244 1.00 76.62 198 LYS A C 1
ATOM 1623 O O . LYS A 1 198 ? -17.415 -3.880 23.544 1.00 76.62 198 LYS A O 1
ATOM 1628 N N . ILE A 1 199 ? -16.656 -5.543 22.232 1.00 79.75 199 ILE A N 1
ATOM 1629 C CA . ILE A 1 199 ? -17.874 -5.674 21.409 1.00 79.75 199 ILE A CA 1
ATOM 1630 C C . ILE A 1 199 ? -19.082 -6.032 22.283 1.00 79.75 199 ILE A C 1
ATOM 1632 O O . ILE A 1 199 ? -20.112 -5.376 22.170 1.00 79.75 199 ILE A O 1
ATOM 1636 N N . LYS A 1 200 ? -18.967 -7.012 23.193 1.00 81.06 200 LYS A N 1
ATOM 1637 C CA . LYS A 1 200 ? -20.075 -7.401 24.082 1.00 81.06 200 LYS A CA 1
ATOM 1638 C C . LYS A 1 200 ? -20.542 -6.225 24.945 1.00 81.06 200 LYS A C 1
ATOM 1640 O O . LYS A 1 200 ? -21.731 -5.940 24.955 1.00 81.06 200 LYS A O 1
ATOM 1645 N N . LYS A 1 201 ? -19.614 -5.489 25.571 1.00 78.44 201 LYS A N 1
ATOM 1646 C CA . LYS A 1 201 ? -19.931 -4.283 26.361 1.00 78.44 201 LYS A CA 1
ATOM 1647 C C . LYS A 1 201 ? -20.609 -3.185 25.533 1.00 78.44 201 LYS A C 1
ATOM 1649 O O . LYS A 1 201 ? -21.489 -2.499 26.039 1.00 78.44 201 LYS A O 1
ATOM 1654 N N . VAL A 1 202 ? -20.212 -3.004 24.272 1.00 75.25 202 VAL A N 1
ATOM 1655 C CA . VAL A 1 202 ? -20.850 -2.041 23.355 1.00 75.25 202 VAL A CA 1
ATOM 1656 C C . VAL A 1 202 ? -22.261 -2.503 22.967 1.00 75.25 202 VAL A C 1
ATOM 1658 O O . VAL A 1 202 ? -23.198 -1.716 23.044 1.00 75.25 202 VAL A O 1
ATOM 1661 N N . MET A 1 203 ? -22.444 -3.785 22.644 1.00 70.44 203 MET A N 1
ATOM 1662 C CA . MET A 1 203 ? -23.763 -4.365 22.355 1.00 70.44 203 MET A CA 1
ATOM 1663 C C . MET A 1 203 ? -24.699 -4.352 23.575 1.00 70.44 203 MET A C 1
ATOM 1665 O O . MET A 1 203 ? -25.903 -4.180 23.421 1.00 70.44 203 MET A O 1
ATOM 1669 N N . GLU A 1 204 ? -24.170 -4.508 24.791 1.00 75.56 204 GLU A N 1
ATOM 1670 C CA . GLU A 1 204 ? -24.931 -4.370 26.041 1.00 75.56 204 GLU A CA 1
ATOM 1671 C C . GLU A 1 204 ? -25.423 -2.930 26.254 1.00 75.56 204 GLU A C 1
ATOM 1673 O O . GLU A 1 204 ? -26.571 -2.749 26.650 1.00 75.56 204 GLU A O 1
ATOM 1678 N N . LYS A 1 205 ? -24.623 -1.908 25.909 1.00 64.69 205 LYS A N 1
ATOM 1679 C CA . LYS A 1 205 ? -25.085 -0.507 25.908 1.00 64.69 205 LYS A CA 1
ATOM 1680 C C . LYS A 1 205 ? -26.232 -0.286 24.918 1.00 64.69 205 LYS A C 1
ATOM 1682 O O . LYS A 1 205 ? -27.302 0.142 25.336 1.00 64.69 205 LYS A O 1
ATOM 1687 N N . PHE A 1 206 ? -26.059 -0.689 23.656 1.00 59.94 206 PHE A N 1
ATOM 1688 C CA . PHE A 1 206 ? -27.111 -0.567 22.636 1.00 59.94 206 PHE A CA 1
ATOM 1689 C C . PHE A 1 206 ? -28.396 -1.347 22.973 1.00 59.94 206 PHE A C 1
ATOM 1691 O O . PHE A 1 206 ? -29.485 -0.927 22.599 1.00 59.94 206 PHE A O 1
ATOM 1698 N N . ASN A 1 207 ? -28.302 -2.473 23.690 1.00 60.22 207 ASN A N 1
ATOM 1699 C CA . ASN A 1 207 ? -29.480 -3.228 24.133 1.00 60.22 207 ASN A CA 1
ATOM 1700 C C . ASN A 1 207 ? -30.205 -2.599 25.335 1.00 60.22 207 ASN A C 1
ATOM 1702 O O . ASN A 1 207 ? -31.398 -2.858 25.514 1.00 60.22 207 ASN A O 1
ATOM 1706 N N . ASN A 1 208 ? -29.502 -1.808 26.150 1.00 57.75 208 ASN A N 1
ATOM 1707 C CA . ASN A 1 208 ? -30.087 -1.063 27.265 1.00 57.75 208 ASN A CA 1
ATOM 1708 C C . ASN A 1 208 ? -30.719 0.260 26.796 1.00 57.75 208 ASN A C 1
ATOM 1710 O O . ASN A 1 208 ? -31.726 0.680 27.359 1.00 57.75 208 ASN A O 1
ATOM 1714 N N . GLU A 1 209 ? -30.210 0.860 25.716 1.00 53.12 209 GLU A N 1
ATOM 1715 C CA . GLU A 1 209 ? -30.788 2.024 25.024 1.00 53.12 209 GLU A CA 1
ATOM 1716 C C . GLU A 1 209 ? -32.037 1.646 24.191 1.00 53.12 209 GLU A C 1
ATOM 1718 O O . GLU A 1 209 ? -32.173 1.971 23.014 1.00 53.12 209 GLU A O 1
ATOM 1723 N N . LYS A 1 210 ? -33.004 0.958 24.817 1.00 52.09 210 LYS A N 1
ATOM 1724 C CA . LYS A 1 210 ? -34.345 0.712 24.248 1.00 52.09 210 LYS A CA 1
ATOM 1725 C C . LYS A 1 210 ? -35.276 1.926 24.320 1.00 52.09 210 LYS A C 1
ATOM 1727 O O . LYS A 1 210 ? -36.434 1.827 23.904 1.00 52.09 210 LYS A O 1
ATOM 1732 N N . GLU A 1 211 ? -34.798 3.061 24.818 1.00 54.44 211 GLU A N 1
ATOM 1733 C CA . GLU A 1 211 ? -35.509 4.326 24.686 1.00 54.44 211 GLU A CA 1
ATOM 1734 C C . GLU A 1 211 ? -35.435 4.801 23.233 1.00 54.44 211 GLU A C 1
ATOM 1736 O O . GLU A 1 211 ? -34.377 5.132 22.702 1.00 54.44 211 GLU A O 1
ATOM 1741 N N . LYS A 1 212 ? -36.593 4.816 22.567 1.00 56.12 212 LYS A N 1
ATOM 1742 C CA . LYS A 1 212 ? -36.743 5.398 21.232 1.00 56.12 212 LYS A CA 1
ATOM 1743 C C . LYS A 1 212 ? -36.740 6.921 21.357 1.00 56.12 212 LYS A C 1
A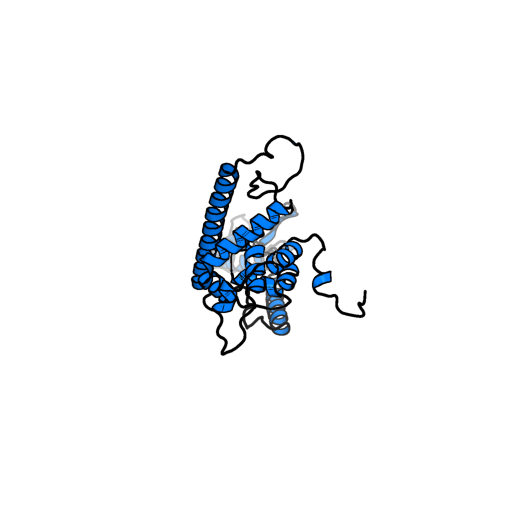TOM 1745 O O . LYS A 1 212 ? -37.805 7.529 21.405 1.00 56.12 212 LYS A O 1
ATOM 1750 N N . ILE A 1 213 ? -35.551 7.507 21.443 1.00 58.19 213 ILE A N 1
ATOM 1751 C CA . ILE A 1 213 ? -35.365 8.958 21.509 1.00 58.19 213 ILE A CA 1
ATOM 1752 C C . ILE A 1 213 ? -35.716 9.565 20.143 1.00 58.19 213 ILE A C 1
ATOM 1754 O O . ILE A 1 213 ? -35.238 9.103 19.103 1.00 58.19 213 ILE A O 1
ATOM 1758 N N . ASN A 1 214 ? -36.557 10.596 20.139 1.00 59.59 214 ASN A N 1
ATOM 1759 C CA . ASN A 1 214 ? -36.846 11.391 18.950 1.00 59.59 214 ASN A CA 1
ATOM 1760 C C . ASN A 1 214 ? -35.699 12.398 18.728 1.00 59.59 214 ASN A C 1
ATOM 1762 O O . ASN A 1 214 ? -35.317 13.124 19.641 1.00 59.59 214 ASN A O 1
ATOM 1766 N N . LEU A 1 215 ? -35.127 12.435 17.516 1.00 55.50 215 LEU A N 1
ATOM 1767 C CA . LEU A 1 215 ? -33.965 13.283 17.208 1.00 55.50 215 LEU A CA 1
ATOM 1768 C C . LEU A 1 215 ? -34.279 14.788 17.179 1.00 55.50 215 LEU A C 1
ATOM 1770 O O . LEU A 1 215 ? -33.349 15.587 17.265 1.00 55.50 215 LEU A O 1
ATOM 1774 N N . SER A 1 216 ? -35.544 15.178 17.005 1.00 59.84 216 SER A N 1
ATOM 1775 C CA . SER A 1 216 ? -35.941 16.592 16.923 1.00 59.84 216 SER A CA 1
ATOM 1776 C C . SER A 1 216 ? -36.466 17.157 18.240 1.00 59.84 216 SER A C 1
ATOM 1778 O O . SER A 1 216 ? -36.356 18.359 18.456 1.00 59.84 216 SER A O 1
ATOM 1780 N N . ASP A 1 217 ? -37.018 16.305 19.102 1.00 66.12 217 ASP A N 1
ATOM 1781 C CA . ASP A 1 217 ? -37.553 16.684 20.409 1.00 66.12 217 ASP A CA 1
ATOM 1782 C C . ASP A 1 217 ? -37.346 15.519 21.401 1.00 66.12 217 ASP A C 1
ATOM 1784 O O . ASP A 1 217 ? -38.095 14.540 21.336 1.00 66.12 217 ASP A O 1
ATOM 1788 N N . PRO A 1 218 ? -36.315 15.569 22.269 1.00 66.88 218 PRO A N 1
ATOM 1789 C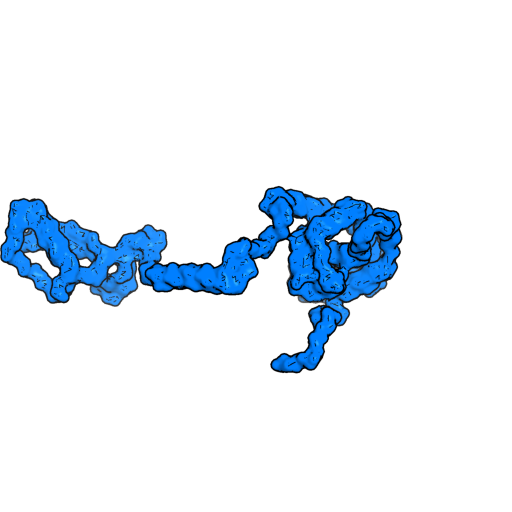 CA . PRO A 1 218 ? -35.944 14.451 23.140 1.00 66.88 218 PRO A CA 1
ATOM 1790 C C . PRO A 1 218 ? -37.020 14.025 24.147 1.00 66.88 218 PRO A C 1
ATOM 1792 O O . PRO A 1 218 ? -37.030 12.861 24.553 1.00 66.88 218 PRO A O 1
ATOM 1795 N N . ASP A 1 219 ? -37.912 14.940 24.542 1.00 65.25 219 ASP A N 1
ATOM 1796 C CA . ASP A 1 219 ? -38.911 14.705 25.591 1.00 65.25 219 ASP A CA 1
ATOM 1797 C C . ASP A 1 219 ? -40.226 14.110 25.047 1.00 65.25 219 ASP A C 1
ATOM 1799 O O . ASP A 1 219 ? -41.013 13.524 25.802 1.00 65.25 219 ASP A O 1
ATOM 1803 N N . ALA A 1 220 ? -40.445 14.183 23.729 1.00 70.00 220 ALA A N 1
ATOM 1804 C CA . ALA A 1 220 ? -41.626 13.651 23.056 1.00 70.00 220 ALA A CA 1
ATOM 1805 C C . ALA A 1 22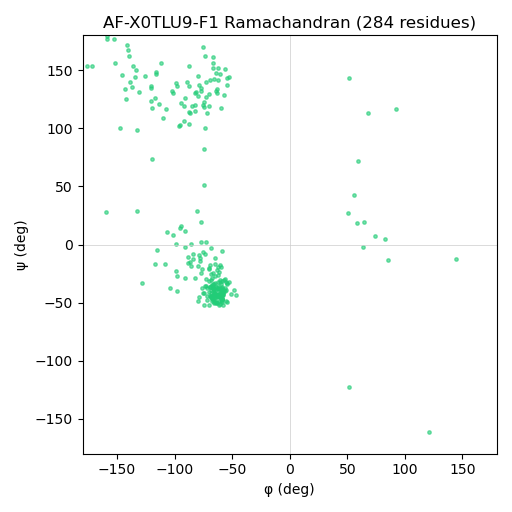0 ? -41.589 12.113 22.954 1.00 70.00 220 ALA A C 1
ATOM 1807 O O . ALA A 1 220 ? -40.693 11.528 22.337 1.00 70.00 220 ALA A O 1
ATOM 1808 N N . LYS A 1 221 ? -42.613 11.436 23.495 1.00 73.50 221 LYS A N 1
ATOM 1809 C CA . LYS A 1 221 ? -42.708 9.963 23.505 1.00 73.50 221 LYS A CA 1
ATOM 1810 C C . LYS A 1 221 ? -43.832 9.448 22.605 1.00 73.50 221 LYS A C 1
ATOM 1812 O O . LYS A 1 221 ? -44.798 10.146 22.309 1.00 73.50 221 LYS A O 1
ATOM 1817 N N . PHE A 1 222 ? -43.704 8.195 22.167 1.00 74.62 222 PHE A N 1
ATOM 1818 C CA . PHE A 1 222 ? -44.753 7.515 21.406 1.00 74.62 222 PHE A CA 1
ATOM 1819 C C . PHE A 1 222 ? -45.955 7.200 22.300 1.00 74.62 222 PHE A C 1
ATOM 1821 O O . PHE A 1 222 ? -45.838 6.421 23.247 1.00 74.62 222 PHE A O 1
ATOM 1828 N N . MET A 1 223 ? -47.119 7.746 21.958 1.00 79.50 223 MET A N 1
ATOM 1829 C CA . MET A 1 223 ? -48.387 7.502 22.648 1.00 79.50 223 MET A CA 1
ATOM 1830 C C . MET A 1 223 ? -49.543 7.414 21.645 1.00 79.50 223 MET A C 1
ATOM 1832 O O . MET A 1 223 ? -49.354 7.629 20.448 1.00 79.50 223 MET A O 1
ATOM 1836 N N . LYS A 1 224 ? -50.734 7.017 22.109 1.00 76.25 224 LYS A N 1
ATOM 1837 C CA . LYS A 1 224 ? -51.933 6.992 21.263 1.00 76.25 224 LYS A CA 1
ATOM 1838 C C . LYS A 1 224 ? -52.611 8.357 21.306 1.00 76.25 224 LYS A C 1
ATOM 1840 O O . LYS A 1 224 ? -53.147 8.722 22.345 1.00 76.25 224 LYS A O 1
ATOM 1845 N N . ASP A 1 225 ? -52.629 9.059 20.180 1.00 72.19 225 ASP A N 1
ATOM 1846 C CA . ASP A 1 225 ? -53.469 10.247 19.993 1.00 72.19 225 ASP A CA 1
ATOM 1847 C C . ASP A 1 225 ? -54.966 9.857 20.003 1.00 72.19 225 ASP A C 1
ATOM 1849 O O . ASP A 1 225 ? -55.323 8.701 19.741 1.00 72.19 225 ASP A O 1
ATOM 1853 N N . GLY A 1 226 ? -55.863 10.824 20.228 1.00 66.50 226 GLY A N 1
ATOM 1854 C CA . GLY A 1 226 ? -57.324 10.654 20.265 1.00 66.50 226 GLY A CA 1
ATOM 1855 C C . GLY A 1 226 ? -57.950 10.098 18.974 1.00 66.50 226 GLY A C 1
ATOM 1856 O O . GLY A 1 226 ? -59.135 9.777 18.938 1.00 66.50 226 GLY A O 1
ATOM 1857 N N . ARG A 1 227 ? -57.156 9.933 17.908 1.00 72.69 227 ARG A N 1
ATOM 1858 C CA . ARG A 1 227 ? -57.511 9.230 16.661 1.00 72.69 227 ARG A CA 1
ATOM 1859 C C . ARG A 1 227 ? -57.055 7.760 16.626 1.00 72.69 227 ARG A C 1
ATOM 1861 O O . ARG A 1 227 ? -57.022 7.165 15.549 1.00 72.69 227 ARG A O 1
ATOM 1868 N N . TYR A 1 228 ? -56.665 7.187 17.768 1.00 69.50 228 TYR A N 1
ATOM 1869 C CA . TYR A 1 228 ? -56.106 5.833 17.937 1.00 69.50 228 TYR A CA 1
ATOM 1870 C C . TYR A 1 228 ? -54.823 5.542 17.132 1.00 69.50 228 TYR A C 1
ATOM 1872 O O . TYR A 1 228 ? -54.443 4.382 16.951 1.00 69.50 228 TYR A O 1
ATOM 1880 N N . ARG A 1 229 ? -54.120 6.582 16.670 1.00 75.50 229 ARG A N 1
ATOM 1881 C CA . ARG A 1 229 ? -52.821 6.460 15.992 1.00 75.50 229 ARG A CA 1
ATOM 1882 C C . ARG A 1 229 ? -51.701 6.518 17.021 1.00 75.50 229 ARG A C 1
ATOM 1884 O O . ARG A 1 229 ? -51.782 7.307 17.954 1.00 75.50 229 ARG A O 1
ATOM 1891 N N . ILE A 1 230 ? -50.674 5.690 16.843 1.00 76.94 230 ILE A N 1
ATOM 1892 C CA . ILE A 1 230 ? -49.447 5.775 17.641 1.00 76.94 230 ILE A CA 1
ATOM 1893 C C . ILE A 1 230 ? -48.536 6.790 16.958 1.00 76.94 230 ILE A C 1
ATOM 1895 O O . ILE A 1 230 ? -48.074 6.528 15.848 1.00 76.94 230 ILE A O 1
ATOM 1899 N N . ASP A 1 231 ? -48.294 7.917 17.615 1.00 75.50 231 ASP A N 1
ATOM 1900 C CA . ASP A 1 231 ? -47.458 9.010 17.112 1.00 75.50 231 ASP A CA 1
ATOM 1901 C C . ASP A 1 231 ? -46.606 9.593 18.252 1.00 75.50 231 ASP A C 1
ATOM 1903 O O . ASP A 1 231 ? -46.821 9.265 19.424 1.00 75.50 231 ASP A O 1
ATOM 1907 N N . THR A 1 232 ? -45.611 10.422 17.934 1.00 77.81 232 THR A N 1
ATOM 1908 C CA . THR A 1 232 ? -44.873 11.187 18.953 1.00 77.81 232 THR A CA 1
ATOM 1909 C C . THR A 1 232 ? -45.742 12.338 19.438 1.00 77.81 232 THR A C 1
ATOM 1911 O O . THR A 1 232 ? -46.162 13.175 18.638 1.00 77.81 232 THR A O 1
ATOM 1914 N N . SER A 1 233 ? -46.057 12.383 20.729 1.00 76.56 233 SER A N 1
ATOM 1915 C CA . SER A 1 233 ? -46.954 13.397 21.294 1.00 76.56 233 SER A CA 1
ATOM 1916 C C . SER A 1 233 ? -46.640 13.660 22.767 1.00 76.56 233 SER A C 1
ATOM 1918 O O . SER A 1 233 ? -45.772 13.018 23.361 1.00 76.56 233 SER A O 1
ATOM 1920 N N . TYR A 1 234 ? -47.365 14.615 23.341 1.00 79.94 234 TYR A N 1
ATOM 1921 C CA . TYR A 1 234 ? -47.351 14.943 24.760 1.00 79.94 234 TYR A CA 1
ATOM 1922 C C . TYR A 1 234 ? -48.724 14.674 25.371 1.00 79.94 234 TYR A C 1
ATOM 1924 O O . TYR A 1 234 ? -49.745 14.858 24.707 1.00 79.94 234 TYR A O 1
ATOM 1932 N N . ASN A 1 235 ? -48.749 14.260 26.636 1.00 82.94 235 ASN A N 1
ATOM 1933 C CA . ASN A 1 235 ? -49.980 14.014 27.368 1.00 82.94 235 ASN A CA 1
ATOM 1934 C C . ASN A 1 235 ? -50.324 15.266 28.194 1.00 82.94 235 ASN A C 1
ATOM 1936 O O . ASN A 1 235 ? -49.694 15.546 29.215 1.00 82.94 235 ASN A O 1
ATOM 1940 N N . CYS A 1 236 ? -51.281 16.054 27.706 1.00 80.50 236 CYS A N 1
ATOM 1941 C CA . CYS A 1 236 ? -51.719 17.295 28.342 1.00 80.50 236 CYS A CA 1
ATOM 1942 C C . CYS A 1 236 ? -52.880 17.025 29.301 1.00 80.50 236 CYS A C 1
ATOM 1944 O O . CYS A 1 236 ? -53.906 16.471 28.910 1.00 80.50 236 CYS A O 1
ATOM 1946 N N . GLN A 1 237 ? -52.723 17.464 30.544 1.00 81.69 237 GLN A N 1
ATOM 1947 C CA . GLN A 1 237 ? -53.608 17.168 31.665 1.00 81.69 237 GLN A CA 1
ATOM 1948 C C . GLN A 1 237 ? -54.167 18.479 32.222 1.00 81.69 237 GLN A C 1
ATOM 1950 O O . GLN A 1 237 ? -53.431 19.457 32.349 1.00 81.69 237 GLN A O 1
ATOM 1955 N N . ALA A 1 238 ? -55.465 18.524 32.529 1.00 82.19 238 ALA A N 1
ATOM 1956 C CA . ALA A 1 238 ? -56.120 19.724 33.045 1.00 82.19 238 ALA A CA 1
ATOM 1957 C C . ALA A 1 238 ? -57.186 19.379 34.090 1.00 82.19 238 ALA A C 1
ATOM 1959 O O . ALA A 1 238 ? -58.028 18.510 33.863 1.00 82.19 238 ALA A O 1
ATOM 1960 N N . SER A 1 239 ? -57.180 20.100 35.211 1.00 80.19 239 SER A N 1
ATOM 1961 C CA . SER A 1 239 ? -58.207 20.017 36.249 1.00 80.19 239 SER A CA 1
ATOM 1962 C C . SER A 1 239 ? -59.214 21.162 36.102 1.00 80.19 239 SER A C 1
ATOM 1964 O O . SER A 1 239 ? -58.854 22.306 35.805 1.00 80.19 239 SER A O 1
ATOM 1966 N N . LEU A 1 240 ? -60.496 20.849 36.297 1.00 79.00 240 LEU A N 1
ATOM 1967 C CA . LEU A 1 240 ? -61.621 21.775 36.151 1.00 79.00 240 LEU A CA 1
ATOM 1968 C C . LEU A 1 240 ? -62.467 21.788 37.432 1.00 79.00 240 LEU A C 1
ATOM 1970 O O . LEU A 1 240 ? -62.652 20.750 38.069 1.00 79.00 240 LEU A O 1
ATOM 1974 N N . SER A 1 241 ? -63.018 22.948 37.789 1.00 78.00 241 SER A N 1
ATOM 1975 C CA . SER A 1 241 ? -64.032 23.074 38.840 1.00 78.00 241 SER A CA 1
ATOM 1976 C C . SER A 1 241 ? -65.411 22.591 38.359 1.00 78.00 241 SER A C 1
ATOM 1978 O O . SER A 1 241 ? -65.633 22.373 37.164 1.00 78.00 241 SER A O 1
ATOM 1980 N N . LYS A 1 242 ? -66.377 22.468 39.283 1.00 79.00 242 LYS A N 1
ATOM 1981 C CA . LYS A 1 242 ? -67.777 22.119 38.954 1.00 79.00 242 LYS A CA 1
ATOM 1982 C C . LYS A 1 242 ? -68.429 23.180 38.039 1.00 79.00 242 LYS A C 1
ATOM 1984 O O . LYS A 1 242 ? -69.327 22.863 37.267 1.00 79.00 242 LYS A O 1
ATOM 1989 N N . GLU A 1 243 ? -67.911 24.406 38.067 1.00 82.81 243 GLU A N 1
ATOM 1990 C CA . GLU A 1 243 ? -68.284 25.575 37.260 1.00 82.81 243 GLU A CA 1
ATOM 1991 C C . GLU A 1 243 ? -67.470 25.697 35.952 1.00 82.81 243 GLU A C 1
ATOM 1993 O O . GLU A 1 243 ? -67.514 26.734 35.297 1.00 82.81 243 GLU A O 1
ATOM 1998 N N . GLN A 1 244 ? -66.723 24.652 35.565 1.00 75.50 244 GLN A N 1
ATOM 1999 C CA . GLN A 1 244 ? -65.865 24.593 34.367 1.00 75.50 244 GLN A CA 1
ATOM 2000 C C . GLN A 1 244 ? -64.676 25.577 34.355 1.00 75.50 244 GLN A C 1
ATOM 2002 O O . GLN A 1 244 ? -64.088 25.832 33.303 1.00 75.50 244 GLN A O 1
ATOM 2007 N N . ILE A 1 245 ? -64.268 26.099 35.516 1.00 79.38 245 ILE A N 1
ATOM 2008 C CA . ILE A 1 245 ? -63.074 26.949 35.640 1.00 79.38 245 ILE A CA 1
ATOM 2009 C C . ILE A 1 245 ? -61.830 26.055 35.702 1.00 79.38 245 ILE A C 1
ATOM 2011 O O . ILE A 1 245 ? -61.793 25.112 36.487 1.00 79.38 245 ILE A O 1
ATOM 2015 N N . MET A 1 246 ? -60.803 26.343 34.899 1.00 78.38 246 MET A N 1
ATOM 2016 C CA . MET A 1 246 ? -59.538 25.598 34.934 1.00 78.38 246 MET A CA 1
ATOM 2017 C C . MET A 1 246 ? -58.727 25.949 36.187 1.00 78.38 246 MET A C 1
ATOM 2019 O O . MET A 1 246 ? -58.488 27.124 36.458 1.00 78.38 246 MET A O 1
ATOM 2023 N N . LEU A 1 247 ? -58.319 24.927 36.947 1.00 78.69 247 LEU A N 1
ATOM 2024 C CA . LEU A 1 247 ? -57.643 25.070 38.245 1.00 78.69 247 LEU A CA 1
ATOM 2025 C C . LEU A 1 247 ? -56.133 24.791 38.151 1.00 78.69 247 LEU A C 1
ATOM 2027 O O . LEU A 1 247 ? -55.327 25.477 38.781 1.00 78.69 247 LEU A O 1
ATOM 2031 N N . SER A 1 248 ? -55.735 23.819 37.330 1.00 79.38 248 SER A N 1
ATOM 2032 C CA . SER A 1 248 ? -54.347 23.590 36.919 1.00 79.38 248 SER A CA 1
ATOM 2033 C C . SER A 1 248 ? -54.282 22.934 35.543 1.00 79.38 248 SER A C 1
ATOM 2035 O O . SER A 1 248 ? -55.207 22.221 35.150 1.00 79.38 248 SER A O 1
ATOM 2037 N N . SER A 1 249 ? -53.163 23.113 34.849 1.00 81.31 249 SER A N 1
ATOM 2038 C CA . SER A 1 249 ? -52.806 22.352 33.655 1.00 81.31 249 SER A CA 1
ATOM 2039 C C . SER A 1 249 ? -51.321 21.997 33.686 1.00 81.31 249 SER A C 1
ATOM 2041 O O . SER A 1 249 ? -50.502 22.817 34.087 1.00 81.31 249 SER A O 1
ATOM 2043 N N . GLU A 1 250 ? -50.979 20.778 33.276 1.00 80.06 250 GLU A N 1
ATOM 2044 C CA . GLU A 1 250 ? -49.593 20.305 33.153 1.00 80.06 250 GLU A CA 1
ATOM 2045 C C . GLU A 1 250 ? -49.433 19.468 31.883 1.00 80.06 250 GLU A C 1
ATOM 2047 O O . GLU A 1 250 ? -50.402 18.958 31.311 1.00 80.06 250 GLU A O 1
ATOM 2052 N N . VAL A 1 251 ? -48.184 19.283 31.464 1.00 81.25 251 VAL A N 1
ATOM 2053 C CA . VAL A 1 251 ? -47.821 18.429 30.333 1.00 81.25 251 VAL A CA 1
ATOM 2054 C C . VAL A 1 251 ? -46.875 17.342 30.827 1.00 81.25 251 VAL A C 1
ATOM 2056 O O . VAL A 1 251 ? -45.819 17.641 31.380 1.00 81.25 251 VAL A O 1
ATOM 2059 N N . ILE A 1 252 ? -47.238 16.076 30.618 1.00 81.62 252 ILE A N 1
ATOM 2060 C CA . ILE A 1 252 ? -46.408 14.923 30.983 1.00 81.62 252 ILE A CA 1
ATOM 2061 C C . ILE A 1 252 ? -45.979 14.141 29.736 1.00 81.62 252 ILE A C 1
ATOM 2063 O O . ILE A 1 252 ? -46.696 14.055 28.739 1.00 81.62 252 ILE A O 1
ATOM 2067 N N . SER A 1 253 ? -44.794 13.533 29.797 1.00 75.56 253 SER A N 1
ATOM 2068 C CA . SER A 1 253 ? -44.265 12.665 28.733 1.00 75.56 253 SER A CA 1
ATOM 2069 C C . SER A 1 253 ? -44.631 11.183 28.920 1.00 75.56 253 SER A C 1
ATOM 2071 O O . SER A 1 253 ? -44.302 10.349 28.076 1.00 75.56 253 SER A O 1
ATOM 2073 N N . GLU A 1 254 ? -45.334 10.822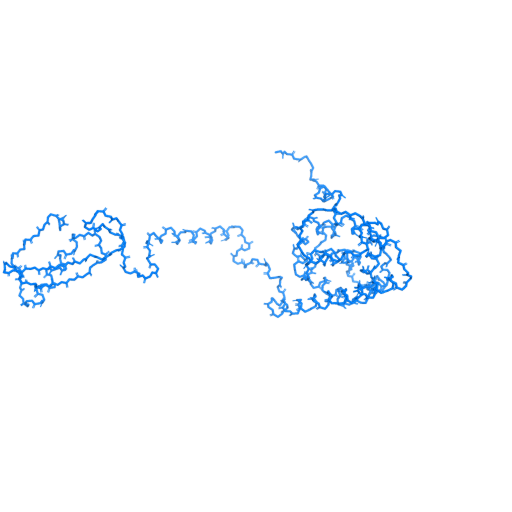 30.003 1.00 77.38 254 GLU A N 1
ATOM 2074 C CA . GLU A 1 254 ? -45.847 9.464 30.212 1.00 77.38 254 GLU A CA 1
ATOM 2075 C C . GLU A 1 254 ? -47.173 9.227 29.468 1.00 77.38 254 GLU A C 1
ATOM 2077 O O . GLU A 1 254 ? -48.145 9.966 29.614 1.00 77.38 254 GLU A O 1
ATOM 2082 N N . ALA A 1 255 ? -47.240 8.127 28.716 1.00 72.50 255 ALA A N 1
ATOM 2083 C CA . ALA A 1 255 ? -48.410 7.717 27.933 1.00 72.50 255 ALA A CA 1
ATOM 2084 C C . ALA A 1 255 ? -49.557 7.089 28.768 1.00 72.50 255 ALA A C 1
ATOM 2086 O O . ALA A 1 255 ? -50.355 6.326 28.226 1.00 72.50 255 ALA A O 1
ATOM 2087 N N . SER A 1 256 ? -49.589 7.317 30.086 1.00 77.62 256 SER A N 1
ATOM 2088 C CA . SER A 1 256 ? -50.516 6.684 31.035 1.00 77.62 256 SER A CA 1
ATOM 2089 C C . SER A 1 256 ? -50.956 7.671 32.114 1.00 77.62 256 SER A C 1
ATOM 2091 O O . SER A 1 256 ? -50.124 8.174 32.868 1.00 77.62 256 SER A O 1
ATOM 2093 N N . ASP A 1 257 ? -52.266 7.838 32.278 1.00 77.00 257 ASP A N 1
ATOM 2094 C CA . ASP A 1 257 ? -52.851 8.880 33.136 1.00 77.00 257 ASP A CA 1
ATOM 2095 C C . ASP A 1 257 ? -52.808 8.544 34.639 1.00 77.00 257 ASP A C 1
ATOM 2097 O O . ASP A 1 257 ? -52.920 9.426 35.487 1.00 77.00 257 ASP A O 1
ATOM 2101 N N . ARG A 1 258 ? -52.534 7.283 35.002 1.00 76.69 258 ARG A N 1
ATOM 2102 C CA . ARG A 1 258 ? -52.397 6.812 36.399 1.00 76.69 258 ARG A CA 1
ATOM 2103 C C . ARG A 1 258 ? -51.520 7.684 37.300 1.00 76.69 258 ARG A C 1
ATOM 2105 O O . ARG A 1 258 ? -51.878 7.926 38.447 1.00 76.69 258 ARG A O 1
ATOM 2112 N N . LYS A 1 259 ? -50.366 8.150 36.808 1.00 75.75 259 LYS A N 1
ATOM 2113 C CA . LYS A 1 259 ? -49.478 9.038 37.587 1.00 75.75 259 LYS A CA 1
ATOM 2114 C C . LYS A 1 259 ? -49.843 10.518 37.463 1.00 75.75 259 LYS A C 1
ATOM 2116 O O . LYS A 1 259 ? -49.382 11.319 38.271 1.00 75.75 259 LYS A O 1
ATOM 2121 N N . ALA A 1 260 ? -50.668 10.886 36.481 1.00 79.25 260 ALA A N 1
ATOM 2122 C CA . ALA A 1 260 ? -51.129 12.257 36.300 1.00 79.25 260 ALA A CA 1
ATOM 2123 C C . ALA A 1 260 ? -52.028 12.707 37.457 1.00 79.25 260 ALA A C 1
ATOM 2125 O O . ALA A 1 260 ? -51.956 13.864 37.856 1.00 79.25 260 ALA A O 1
ATOM 2126 N N . LEU A 1 261 ? -52.831 11.800 38.030 1.00 80.44 261 LEU A N 1
ATOM 2127 C CA . LEU A 1 261 ? -53.789 12.141 39.086 1.00 80.44 261 LEU A CA 1
ATOM 2128 C C . LEU A 1 261 ? -53.111 12.762 40.318 1.00 80.44 261 LEU A C 1
ATOM 2130 O O . LEU A 1 261 ? -53.516 13.828 40.773 1.00 80.44 261 LEU A O 1
ATOM 2134 N N . GLU A 1 262 ? -52.051 12.132 40.832 1.00 82.81 262 GLU A N 1
ATOM 2135 C CA . GLU A 1 262 ? -51.322 12.630 42.008 1.00 82.81 262 GLU A CA 1
ATOM 2136 C C . GLU A 1 262 ? -50.646 13.985 41.732 1.00 82.81 262 GLU A C 1
ATOM 2138 O O . GLU A 1 262 ? -50.622 14.857 42.603 1.00 82.81 262 GLU A O 1
ATOM 2143 N N . LEU A 1 263 ? -50.136 14.183 40.510 1.00 83.06 263 LEU A N 1
ATOM 2144 C CA . LEU A 1 263 ? -49.558 15.453 40.071 1.00 83.06 263 LEU A CA 1
ATOM 2145 C C . LEU A 1 263 ? -50.630 16.554 39.997 1.00 83.06 263 LEU A C 1
ATOM 2147 O O . LEU A 1 263 ? -50.454 17.612 40.592 1.00 83.06 263 LEU A O 1
ATOM 2151 N N . MET A 1 264 ? -51.765 16.279 39.345 1.00 83.38 264 MET A N 1
ATOM 2152 C CA . MET A 1 264 ? -52.895 17.208 39.209 1.00 83.38 264 MET A CA 1
ATOM 2153 C C . MET A 1 264 ? -53.457 17.661 40.552 1.00 83.38 264 MET A C 1
ATOM 2155 O O . MET A 1 264 ? -53.743 18.847 40.717 1.00 83.38 264 MET A O 1
ATOM 2159 N N . VAL A 1 265 ? -53.588 16.750 41.520 1.00 83.38 265 VAL A N 1
ATOM 2160 C CA . VAL A 1 265 ? -54.043 17.102 42.872 1.00 83.38 265 VAL A CA 1
ATOM 2161 C C . VAL A 1 265 ? -53.047 18.050 43.532 1.00 83.38 265 VAL A C 1
ATOM 2163 O O . VAL A 1 265 ? -53.448 19.130 43.952 1.00 83.38 265 VAL A O 1
ATOM 2166 N N . LYS A 1 266 ? -51.747 17.722 43.539 1.00 84.06 266 LYS A N 1
ATOM 2167 C CA . LYS A 1 266 ? -50.713 18.575 44.150 1.00 84.06 266 LYS A CA 1
ATOM 2168 C C . LYS A 1 266 ? -50.626 19.960 43.504 1.00 84.06 266 LYS A C 1
ATOM 2170 O O . LYS A 1 266 ? -50.562 20.950 44.230 1.00 84.06 266 LYS A O 1
ATOM 2175 N N . THR A 1 267 ? -50.663 20.055 42.172 1.00 81.56 267 THR A N 1
ATOM 2176 C CA . THR A 1 267 ? -50.657 21.352 41.473 1.00 81.56 267 THR A CA 1
ATOM 2177 C C . THR A 1 267 ? -51.943 22.142 41.758 1.00 81.56 267 THR A C 1
ATOM 2179 O O . THR A 1 267 ? -51.879 23.343 42.010 1.00 81.56 267 THR A O 1
ATOM 2182 N N . THR A 1 268 ? -53.107 21.484 41.811 1.00 82.19 268 THR A N 1
ATOM 2183 C CA . THR A 1 268 ? -54.386 22.139 42.152 1.00 82.19 268 THR A CA 1
ATOM 2184 C C . THR A 1 268 ? -54.398 22.655 43.599 1.00 82.19 268 THR A C 1
ATOM 2186 O O . THR A 1 268 ? -54.802 23.793 43.838 1.00 82.19 268 THR A O 1
ATOM 2189 N N . GLU A 1 269 ? -53.914 21.867 44.564 1.00 84.94 269 GLU A N 1
ATOM 2190 C CA . GLU A 1 269 ? -53.799 22.268 45.975 1.00 84.94 269 GLU A CA 1
ATOM 2191 C C . GLU A 1 269 ? -52.811 23.423 46.173 1.00 84.94 269 GLU A C 1
ATOM 2193 O O . GLU A 1 269 ? -53.087 24.343 46.946 1.00 84.94 269 GLU A O 1
ATOM 2198 N N . ALA A 1 270 ? -51.689 23.416 45.444 1.00 83.31 270 ALA A N 1
ATOM 2199 C CA . ALA A 1 270 ? -50.722 24.510 45.448 1.00 83.31 270 ALA A CA 1
ATOM 2200 C C . ALA A 1 270 ? -51.318 25.806 44.869 1.00 83.31 270 ALA A C 1
ATOM 2202 O O . ALA A 1 270 ? -51.176 26.865 45.480 1.00 83.31 270 ALA A O 1
ATOM 2203 N N . ASN A 1 271 ? -52.034 25.722 43.742 1.00 82.31 271 ASN A N 1
ATOM 2204 C CA . ASN A 1 271 ? -52.670 26.875 43.094 1.00 82.31 271 ASN A CA 1
ATOM 2205 C C . ASN A 1 271 ? -53.804 27.485 43.936 1.00 82.31 271 ASN A C 1
ATOM 2207 O O . ASN A 1 271 ? -53.976 28.703 43.948 1.00 82.31 271 ASN A O 1
ATOM 2211 N N . LEU A 1 272 ? -54.578 26.654 44.643 1.00 79.88 272 LEU A N 1
ATOM 2212 C CA . LEU A 1 272 ? -55.685 27.097 45.501 1.00 79.88 272 LEU A CA 1
ATOM 2213 C C . LEU A 1 272 ? -55.260 27.427 46.941 1.00 79.88 272 LEU A C 1
ATOM 2215 O O . LEU A 1 272 ? -56.065 27.972 47.699 1.00 79.88 272 LEU A O 1
ATOM 2219 N N . ALA A 1 273 ? -54.030 27.077 47.333 1.00 79.25 273 ALA A N 1
ATOM 2220 C CA . ALA A 1 273 ? -53.523 27.118 48.709 1.00 79.25 273 ALA A CA 1
ATOM 2221 C C . ALA A 1 273 ? -54.443 26.416 49.739 1.00 79.25 273 ALA A C 1
ATOM 2223 O O . ALA A 1 273 ? -54.472 26.779 50.918 1.00 79.25 273 ALA A O 1
ATOM 2224 N N . GLN A 1 274 ? -55.219 25.420 49.296 1.00 77.75 274 GLN A N 1
ATOM 2225 C CA . GLN A 1 274 ? -56.210 24.686 50.090 1.00 77.75 274 GLN A CA 1
ATOM 2226 C C . GLN A 1 274 ? -56.286 23.217 49.639 1.00 77.75 274 GLN A C 1
ATOM 2228 O O . GLN A 1 274 ? -56.156 22.953 48.444 1.00 77.75 274 GLN A O 1
ATOM 2233 N N . PRO A 1 275 ? -56.537 22.264 50.559 1.00 79.38 275 PRO A N 1
ATOM 2234 C CA . PRO A 1 275 ? -56.603 20.843 50.226 1.00 79.38 275 PRO A CA 1
ATOM 2235 C C . PRO A 1 275 ? -57.872 20.482 49.440 1.00 79.38 275 PRO A C 1
ATOM 2237 O O . PRO A 1 275 ? -58.976 20.940 49.767 1.00 79.38 275 PRO A O 1
ATOM 2240 N N . VAL A 1 276 ? -57.734 19.606 48.444 1.00 80.50 276 VAL A N 1
ATOM 2241 C CA . VAL A 1 276 ? -58.842 19.125 47.607 1.00 80.50 276 VAL A CA 1
ATOM 2242 C C . VAL A 1 276 ? -59.570 17.990 48.333 1.00 80.50 276 VAL A C 1
ATOM 2244 O O . VAL A 1 276 ? -58.993 16.955 48.650 1.00 80.50 276 VAL A O 1
ATOM 2247 N N . LYS A 1 277 ? -60.866 18.181 48.609 1.00 76.31 277 LYS A N 1
ATOM 2248 C CA . LYS A 1 277 ? -61.672 17.249 49.429 1.00 76.31 277 LYS A CA 1
ATOM 2249 C C . LYS A 1 277 ? -62.384 16.153 48.636 1.00 76.31 277 LYS A C 1
ATOM 2251 O O . LYS A 1 277 ? -62.663 15.093 49.183 1.00 76.31 277 LYS A O 1
ATOM 2256 N N . GLU A 1 278 ? -62.716 16.427 47.379 1.00 79.44 278 GLU A N 1
ATOM 2257 C CA . GLU A 1 278 ? -63.445 15.530 46.479 1.00 79.44 278 GLU A CA 1
ATOM 2258 C C . GLU A 1 278 ? -62.788 15.586 45.102 1.00 79.44 278 GLU A C 1
ATOM 2260 O O . GLU A 1 278 ? -62.488 16.672 44.607 1.00 79.44 278 GLU A O 1
ATOM 2265 N N . ILE A 1 279 ? -62.595 14.426 44.475 1.00 80.62 279 ILE A N 1
ATOM 2266 C CA . ILE A 1 279 ? -62.025 14.300 43.131 1.00 80.62 279 ILE A CA 1
ATOM 2267 C C . ILE A 1 279 ? -62.939 13.379 42.327 1.00 80.62 279 ILE A C 1
ATOM 2269 O O . ILE A 1 279 ? -63.287 12.292 42.787 1.00 80.62 279 ILE A O 1
ATOM 2273 N N . ALA A 1 280 ? -63.307 13.805 41.121 1.00 79.38 280 ALA A N 1
ATOM 2274 C CA . ALA A 1 280 ? -63.946 12.960 40.121 1.00 79.38 280 ALA A CA 1
ATOM 2275 C C . ALA A 1 280 ? -62.976 12.807 38.944 1.00 79.38 280 ALA A C 1
ATOM 2277 O O . ALA A 1 280 ? -62.571 13.802 38.347 1.00 79.38 280 ALA A O 1
ATOM 2278 N N . ALA A 1 281 ? -62.594 11.570 38.637 1.00 79.12 281 ALA A N 1
ATOM 2279 C CA . ALA A 1 281 ? -61.678 11.227 37.556 1.00 79.12 281 ALA A CA 1
ATOM 2280 C C . ALA A 1 281 ? -62.223 10.017 36.783 1.00 79.12 281 ALA A C 1
ATOM 2282 O O . ALA A 1 281 ? -62.976 9.213 37.334 1.00 79.12 281 ALA A O 1
ATOM 2283 N N . ASP A 1 282 ? -61.854 9.902 35.509 1.00 75.00 282 ASP A N 1
ATOM 2284 C CA . ASP A 1 282 ? -62.227 8.756 34.675 1.00 75.00 282 ASP A CA 1
ATOM 2285 C C . ASP A 1 282 ? -61.420 7.495 35.055 1.00 75.00 282 ASP A C 1
ATOM 2287 O O . ASP A 1 282 ? -60.356 7.570 35.676 1.00 75.00 282 ASP A O 1
ATOM 2291 N N . ALA A 1 283 ? -61.888 6.320 34.641 1.00 71.19 283 ALA A N 1
ATOM 2292 C CA . ALA A 1 283 ? -61.250 5.034 34.921 1.00 71.19 283 ALA A CA 1
ATOM 2293 C C . ALA A 1 283 ? -59.805 4.928 34.383 1.00 71.19 283 ALA A C 1
ATOM 2295 O O . ALA A 1 283 ? -59.035 4.103 34.869 1.00 71.19 283 ALA A O 1
ATOM 2296 N N . GLY A 1 284 ? -59.406 5.772 33.420 1.00 65.94 284 GLY A N 1
ATOM 2297 C CA . GLY A 1 284 ? -58.024 5.858 32.920 1.00 65.94 284 GLY A CA 1
ATOM 2298 C C . GLY A 1 284 ? -56.988 6.302 33.966 1.00 65.94 284 GLY A C 1
ATOM 2299 O O . GLY A 1 284 ? -55.808 5.969 33.841 1.00 65.94 284 GLY A O 1
ATOM 2300 N N . TYR A 1 285 ? -57.423 6.983 35.032 1.00 70.69 285 TYR A N 1
ATOM 2301 C CA . TYR A 1 285 ? -56.562 7.408 36.142 1.00 70.69 285 TYR A CA 1
ATOM 2302 C C . TYR A 1 285 ? -56.377 6.321 37.226 1.00 70.69 285 TYR A C 1
ATOM 2304 O O . TYR A 1 285 ? -55.686 6.571 38.211 1.00 70.69 285 TYR A O 1
ATOM 2312 N N . SER A 1 286 ? -56.982 5.130 37.061 1.00 61.16 286 SER A N 1
ATOM 2313 C CA . SER A 1 286 ? -56.964 3.996 38.017 1.00 61.16 286 SER A CA 1
ATOM 2314 C C . SER A 1 286 ? -55.982 2.883 37.637 1.00 61.16 286 SER A C 1
ATOM 2316 O O . SER A 1 286 ? -55.999 2.419 36.472 1.00 61.16 286 SER A O 1
#

Mean predicted aligned error: 16.56 Å

Secondary structure (DSSP, 8-state):
---SSPPPHHHHS-TT-HHHHHHHHHHTS--HHHHTTS-SSSSPPPPHHHHHHHHHHHHHTT---HHHHHHHHHH-HHHHHHHTT----HHHHHHHHHHTHHHHHHHHHHHHHHHHHTT-S-TT----S---------S-----HHHHHHHHHHHHHHHHHHHHHHHHHHHHHHHHHTTS-S-PPPGGGSSHHHHHHHHHHHHHHHHH------SS-TT-EEEE-TTS-EEEE-EEEEEE-TTS-EEEEEEES-S-GGGHHHHHHHHHHHHHTS--------GGG-

Organism: NCBI:txid412755

InterPro domains:
  IPR008490 Transposase InsH, N-terminal [PF05598] (8-98)